Protein AF-A0A3P8TX43-F1 (afdb_monomer_lite)

Sequence (331 aa):
MYLFQCDTQHETSSGVIEITCSDSVRLENRFNLCSGRLQVKWNQVWSSVCSDGFDLQDAEVVCRELGCGSPWRFKGELYGEAPEWSTEFLCGGHESGLLHCDHSDRDTCSPGTTITLTCSGAMRLVGNSSTCAGELQMKVHAEWRPVVDDDWYLNRDQNWTSVVAAVVCSQLKCGSVVASDVEDFGSKRPVWWIESSCFQSAASLQNCLGLTDVYQTIYSLQVVCSDLLVQPNISVSPSHDEVQQQKVKVLMGSNFSIICSTRPQYPGGSFQLVFTSSSTTFNYVLPTVTHWAVFLFPAAEDLHRGTYTCIYHLNVFSYNFSSTSQSIYLI

Structure (mmCIF, N/CA/C/O backbone):
data_AF-A0A3P8TX43-F1
#
_entry.id   AF-A0A3P8TX43-F1
#
loop_
_atom_site.group_PDB
_atom_site.id
_atom_site.type_symbol
_atom_site.label_atom_id
_atom_site.label_alt_id
_atom_site.label_comp_id
_atom_site.label_asym_id
_atom_site.label_entity_id
_atom_site.label_seq_id
_atom_site.pdbx_PDB_ins_code
_atom_site.Cartn_x
_atom_site.Cartn_y
_atom_site.Cartn_z
_atom_site.occupancy
_atom_site.B_iso_or_equiv
_atom_site.auth_seq_id
_atom_site.auth_comp_id
_atom_site.auth_asym_id
_atom_site.auth_atom_id
_atom_site.pdbx_PDB_model_num
ATOM 1 N N . MET A 1 1 ? 13.629 -9.555 -27.649 1.00 24.50 1 MET A N 1
ATOM 2 C CA . MET A 1 1 ? 14.353 -8.471 -28.341 1.00 24.50 1 MET A CA 1
ATOM 3 C C . MET A 1 1 ? 13.338 -7.361 -28.533 1.00 24.50 1 MET A C 1
ATOM 5 O O . MET A 1 1 ? 12.403 -7.557 -29.294 1.00 24.50 1 MET A O 1
ATOM 9 N N . TYR A 1 2 ? 13.415 -6.319 -27.707 1.00 32.28 2 TYR A N 1
ATOM 10 C CA . TYR A 1 2 ? 12.462 -5.206 -27.685 1.00 32.28 2 TYR A CA 1
ATOM 11 C C . TYR A 1 2 ? 12.856 -4.231 -28.796 1.00 32.28 2 TYR A C 1
ATOM 13 O O . TYR A 1 2 ? 14.014 -3.819 -28.828 1.00 32.28 2 TYR A O 1
ATOM 21 N N . LEU A 1 3 ? 11.955 -3.909 -29.724 1.00 40.81 3 LEU A N 1
ATOM 22 C CA . LEU A 1 3 ? 12.238 -2.937 -30.780 1.00 40.81 3 LEU A CA 1
ATOM 23 C C . LEU A 1 3 ? 11.236 -1.789 -30.699 1.00 40.81 3 LEU A C 1
ATOM 25 O O . LEU A 1 3 ? 10.054 -1.939 -30.991 1.00 40.81 3 LEU A O 1
ATOM 29 N N . PHE A 1 4 ? 11.779 -0.655 -30.268 1.00 42.09 4 PHE A N 1
ATOM 30 C CA . PHE A 1 4 ? 11.274 0.694 -30.457 1.00 42.09 4 PHE A CA 1
ATOM 31 C C . PHE A 1 4 ? 11.052 0.990 -31.949 1.00 42.09 4 PHE A C 1
ATOM 33 O O . PHE A 1 4 ? 11.634 0.334 -32.817 1.00 42.09 4 PHE A O 1
ATOM 40 N N . GLN A 1 5 ? 10.272 2.024 -32.264 1.00 46.28 5 GLN A N 1
ATOM 41 C CA . GLN A 1 5 ? 10.175 2.526 -33.632 1.00 46.28 5 GLN A CA 1
ATOM 42 C C . GLN A 1 5 ? 11.497 3.224 -33.982 1.00 46.28 5 GLN A C 1
ATOM 44 O O . GLN A 1 5 ? 11.746 4.362 -33.578 1.00 46.28 5 GLN A O 1
ATOM 49 N N . CYS A 1 6 ? 12.381 2.492 -34.655 1.00 50.03 6 CYS A N 1
ATOM 50 C CA . CYS A 1 6 ? 13.714 2.947 -35.025 1.00 50.03 6 CYS A CA 1
ATOM 51 C C . CYS A 1 6 ? 13.729 3.289 -36.519 1.00 50.03 6 CYS A C 1
ATOM 53 O O . CYS A 1 6 ? 13.494 2.415 -37.353 1.00 50.03 6 CYS A O 1
ATOM 55 N N . ASP A 1 7 ? 13.983 4.556 -36.847 1.00 47.44 7 ASP A N 1
ATOM 56 C CA . ASP A 1 7 ? 14.181 5.001 -38.230 1.00 47.44 7 ASP A CA 1
ATOM 57 C C . ASP A 1 7 ? 15.683 5.030 -38.548 1.00 47.44 7 ASP A C 1
ATOM 59 O O . ASP A 1 7 ? 16.506 5.383 -37.697 1.00 47.44 7 ASP A O 1
ATOM 63 N N . THR A 1 8 ? 16.054 4.630 -39.763 1.00 49.44 8 THR A N 1
ATOM 64 C CA . THR A 1 8 ? 17.445 4.663 -40.233 1.00 49.44 8 THR A CA 1
ATOM 65 C C . THR A 1 8 ? 17.666 5.948 -41.012 1.00 49.44 8 THR A C 1
ATOM 67 O O . THR A 1 8 ? 17.288 6.041 -42.179 1.00 49.44 8 THR A O 1
ATOM 70 N N . GLN A 1 9 ? 18.294 6.940 -40.388 1.00 47.81 9 GLN A N 1
ATOM 71 C CA . GLN A 1 9 ? 18.620 8.197 -41.053 1.00 47.81 9 GLN A CA 1
ATOM 72 C C . GLN A 1 9 ? 20.133 8.249 -41.314 1.00 47.81 9 GLN A C 1
ATOM 74 O O . GLN A 1 9 ? 20.926 8.468 -40.410 1.00 47.81 9 GLN A O 1
ATOM 79 N N . HIS A 1 10 ? 20.489 8.076 -42.591 1.00 46.88 10 HIS A N 1
ATOM 80 C CA . HIS A 1 10 ? 21.769 8.414 -43.232 1.00 46.88 10 HIS A CA 1
ATOM 81 C C . HIS A 1 10 ? 23.040 7.596 -42.903 1.00 46.88 10 HIS A C 1
ATOM 83 O O . HIS A 1 10 ? 23.568 7.599 -41.796 1.00 46.88 10 HIS A O 1
ATOM 89 N N . GLU A 1 11 ? 23.630 7.004 -43.955 1.00 41.81 11 GLU A N 1
ATOM 90 C CA . GLU A 1 11 ? 25.039 6.591 -43.964 1.00 41.81 11 GLU A CA 1
ATOM 91 C C . GLU A 1 11 ? 25.940 7.832 -43.899 1.00 41.81 11 GLU A C 1
ATOM 93 O O . GLU A 1 11 ? 25.991 8.641 -44.830 1.00 41.81 11 GLU A O 1
ATOM 98 N N . THR A 1 12 ? 26.693 7.980 -42.811 1.00 52.47 12 THR A N 1
ATOM 99 C CA . THR A 1 12 ? 27.849 8.883 -42.795 1.00 52.47 12 THR A CA 1
ATOM 100 C C . THR A 1 12 ? 29.074 8.158 -43.359 1.00 52.47 12 THR A C 1
ATOM 102 O O . THR A 1 12 ? 29.201 6.938 -43.242 1.00 52.47 12 THR A O 1
ATOM 105 N N . SER A 1 13 ? 30.009 8.907 -43.959 1.00 55.59 13 SER A N 1
ATOM 106 C CA . SER A 1 13 ? 31.210 8.422 -44.678 1.00 55.59 13 SER A CA 1
ATOM 107 C C . SER A 1 13 ? 32.179 7.527 -43.864 1.00 55.59 13 SER A C 1
ATOM 109 O O . SER A 1 13 ? 33.243 7.166 -44.368 1.00 55.59 13 SER A O 1
ATOM 111 N N . SER A 1 14 ? 31.839 7.166 -42.624 1.00 55.47 14 SER A N 1
ATOM 112 C CA . SER A 1 14 ? 32.579 6.246 -41.751 1.00 55.47 14 SER A CA 1
ATOM 113 C C . SER A 1 14 ? 31.850 4.922 -41.470 1.00 55.47 14 SER A C 1
ATOM 115 O O . SER A 1 14 ? 32.331 4.145 -40.651 1.00 55.47 14 SER A O 1
ATOM 117 N N . GLY A 1 15 ? 30.725 4.632 -42.138 1.00 55.38 15 GLY A N 1
ATOM 118 C CA . GLY A 1 15 ? 30.013 3.352 -41.992 1.00 55.38 15 GLY A CA 1
ATOM 119 C C . GLY A 1 15 ? 29.285 3.183 -40.653 1.00 55.38 15 GLY A C 1
ATOM 120 O O . GLY A 1 15 ? 28.959 2.063 -40.266 1.00 55.38 15 GLY A O 1
ATOM 121 N N . VAL A 1 16 ? 29.044 4.282 -39.933 1.00 47.22 16 VAL A N 1
ATOM 122 C CA . VAL A 1 16 ? 28.263 4.284 -38.692 1.00 47.22 16 VAL A CA 1
ATOM 123 C C . VAL A 1 16 ? 26.803 4.540 -39.053 1.00 47.22 16 VAL A C 1
ATOM 125 O O . VAL A 1 16 ? 26.468 5.609 -39.561 1.00 47.22 16 VAL A O 1
ATOM 128 N N . ILE A 1 17 ? 25.953 3.540 -38.812 1.00 51.31 17 ILE A N 1
ATOM 129 C CA . ILE A 1 17 ? 24.495 3.651 -38.909 1.00 51.31 17 ILE A CA 1
ATOM 130 C C . ILE A 1 17 ? 24.009 4.264 -37.594 1.00 51.31 17 ILE A C 1
ATOM 132 O O . ILE A 1 17 ? 24.127 3.637 -36.541 1.00 51.31 17 ILE A O 1
ATOM 136 N N . GLU A 1 18 ? 23.484 5.485 -37.641 1.00 39.47 18 GLU A N 1
ATOM 137 C CA . GLU A 1 18 ? 22.862 6.121 -36.481 1.00 39.47 18 GLU A CA 1
ATOM 138 C C . GLU A 1 18 ? 21.387 5.693 -36.419 1.00 39.47 18 GLU A C 1
ATOM 140 O O . GLU A 1 18 ? 20.578 6.036 -37.280 1.00 39.47 18 GLU A O 1
ATOM 145 N N . ILE A 1 19 ? 21.047 4.865 -35.428 1.00 47.16 19 ILE A N 1
ATOM 146 C CA . ILE A 1 19 ? 19.685 4.367 -35.209 1.00 47.16 19 ILE A CA 1
ATOM 147 C C . ILE A 1 19 ? 19.044 5.233 -34.125 1.00 47.16 19 ILE A C 1
ATOM 149 O O . ILE A 1 19 ? 19.425 5.147 -32.957 1.00 47.16 19 ILE A O 1
ATOM 153 N N . THR A 1 20 ? 18.063 6.059 -34.491 1.00 38.59 20 THR A N 1
ATOM 154 C CA . THR A 1 20 ? 17.280 6.837 -33.521 1.00 38.59 20 THR A CA 1
ATOM 155 C C . THR A 1 20 ? 15.982 6.096 -33.219 1.00 38.59 20 THR A C 1
ATOM 157 O O . THR A 1 20 ? 15.076 6.028 -34.046 1.00 38.59 20 THR A O 1
ATOM 160 N N . CYS A 1 21 ? 15.895 5.515 -32.027 1.00 50.62 21 CYS A N 1
ATOM 161 C CA . CYS A 1 21 ? 14.716 4.795 -31.559 1.00 50.62 21 CYS A CA 1
ATOM 162 C C . CYS A 1 21 ? 13.827 5.738 -30.735 1.00 50.62 21 CYS A C 1
ATOM 164 O O . CYS A 1 21 ? 14.293 6.333 -29.765 1.00 50.62 21 CYS A O 1
ATOM 166 N N . SER A 1 22 ? 12.567 5.915 -31.142 1.00 55.12 22 SER A N 1
ATOM 167 C CA . SER A 1 22 ? 11.582 6.721 -30.405 1.00 55.12 22 SER A CA 1
ATOM 168 C C . SER A 1 22 ? 10.618 5.841 -29.613 1.00 55.12 22 SER A C 1
ATOM 170 O O . SER A 1 22 ? 10.164 4.808 -30.110 1.00 55.12 22 SER A O 1
ATOM 172 N N . ASP A 1 23 ? 10.242 6.302 -28.420 1.00 67.00 23 ASP A N 1
ATOM 173 C CA . ASP A 1 23 ? 9.164 5.699 -27.632 1.00 67.00 23 ASP A CA 1
ATOM 174 C C . ASP A 1 23 ? 7.835 5.772 -28.394 1.00 67.00 23 ASP A C 1
ATOM 176 O O . ASP A 1 23 ? 7.469 6.821 -28.939 1.00 67.00 23 ASP A O 1
ATOM 180 N N . SER A 1 24 ? 7.123 4.645 -28.437 1.00 77.31 24 SER A N 1
ATOM 181 C CA . SER A 1 24 ? 5.836 4.506 -29.134 1.00 77.31 24 SER A CA 1
ATOM 182 C C . SER A 1 24 ? 4.636 4.759 -28.213 1.00 77.31 24 SER A C 1
ATOM 184 O O . SER A 1 24 ? 3.568 5.131 -28.691 1.00 77.31 24 SER A O 1
ATOM 186 N N . VAL A 1 25 ? 4.818 4.645 -26.893 1.00 86.00 25 VAL A N 1
ATOM 187 C CA . VAL A 1 25 ? 3.792 4.893 -25.868 1.00 86.00 25 VAL A CA 1
ATOM 188 C C . VAL A 1 25 ? 4.358 5.704 -24.701 1.00 86.00 25 VAL A C 1
ATOM 190 O O . VAL A 1 25 ? 5.540 5.604 -24.377 1.00 86.00 25 VAL A O 1
ATOM 193 N N . ARG A 1 26 ? 3.516 6.510 -24.043 1.00 84.88 26 ARG A N 1
ATOM 194 C CA . ARG A 1 26 ? 3.862 7.205 -22.792 1.00 84.88 26 ARG A CA 1
ATOM 195 C C . ARG A 1 26 ? 2.650 7.402 -21.889 1.00 84.88 26 ARG A C 1
ATOM 197 O O . ARG A 1 26 ? 1.527 7.557 -22.367 1.00 84.88 26 ARG A O 1
ATOM 204 N N . LEU A 1 27 ? 2.899 7.473 -20.582 1.00 83.81 27 LEU A N 1
ATOM 205 C CA . LEU A 1 27 ? 1.909 7.897 -19.592 1.00 83.81 27 LEU A CA 1
ATOM 206 C C . LEU A 1 27 ? 2.164 9.353 -19.218 1.00 83.81 27 LEU A C 1
ATOM 208 O O . LEU A 1 27 ? 3.182 9.697 -18.620 1.00 83.81 27 LEU A O 1
ATOM 212 N N . GLU A 1 28 ? 1.233 10.227 -19.576 1.00 79.69 28 GLU A N 1
ATOM 213 C CA . GLU A 1 28 ? 1.317 11.639 -19.248 1.00 79.69 28 GLU A CA 1
ATOM 214 C C . GLU A 1 28 ? 0.821 11.872 -17.815 1.00 79.69 28 GLU A C 1
ATOM 216 O O . GLU A 1 28 ? -0.375 11.821 -17.517 1.00 79.69 28 GLU A O 1
ATOM 221 N N . ASN A 1 29 ? 1.768 12.109 -16.909 1.00 65.44 29 ASN A N 1
ATOM 222 C CA . ASN A 1 29 ? 1.533 12.538 -15.535 1.00 65.44 29 ASN A CA 1
ATOM 223 C C . ASN A 1 29 ? 2.769 13.287 -15.022 1.00 65.44 29 ASN A C 1
ATOM 225 O O . ASN A 1 29 ? 3.899 12.867 -15.250 1.00 65.44 29 ASN A O 1
ATOM 229 N N . ARG A 1 30 ? 2.571 14.389 -14.292 1.00 43.91 30 ARG A N 1
ATOM 230 C CA . ARG A 1 30 ? 3.683 15.193 -13.751 1.00 43.91 30 ARG A CA 1
ATOM 231 C C . ARG A 1 30 ? 4.425 14.522 -12.590 1.00 43.91 30 ARG A C 1
ATOM 233 O O . ARG A 1 30 ? 5.474 15.020 -12.201 1.00 43.91 30 ARG A O 1
ATOM 240 N N . PHE A 1 31 ? 3.883 13.442 -12.018 1.00 42.84 31 PHE A N 1
ATOM 241 C CA . PHE A 1 31 ? 4.357 12.895 -10.739 1.00 42.84 31 PHE A CA 1
ATOM 242 C C . PHE A 1 31 ? 4.700 11.396 -10.745 1.00 42.84 31 PHE A C 1
ATOM 244 O O . PHE A 1 31 ? 5.240 10.911 -9.754 1.00 42.84 31 PHE A O 1
ATOM 251 N N . ASN A 1 32 ? 4.376 10.635 -11.799 1.00 53.03 32 ASN A N 1
ATOM 252 C CA . ASN A 1 32 ? 4.661 9.195 -11.866 1.00 53.03 32 ASN A CA 1
ATOM 253 C C . ASN A 1 32 ? 4.795 8.729 -13.325 1.00 53.03 32 ASN A C 1
ATOM 255 O O . ASN A 1 32 ? 3.911 8.997 -14.129 1.00 53.03 32 ASN A O 1
ATOM 259 N N . LEU A 1 33 ? 5.872 8.007 -13.645 1.00 64.06 33 LEU A N 1
ATOM 260 C CA . LEU A 1 33 ? 6.145 7.470 -14.986 1.00 64.06 33 LEU A CA 1
ATOM 261 C C . LEU A 1 33 ? 5.321 6.209 -15.314 1.00 64.06 33 LEU A C 1
ATOM 263 O O . LEU A 1 33 ? 5.102 5.907 -16.480 1.00 64.06 33 LEU A O 1
ATOM 267 N N . CYS A 1 34 ? 4.825 5.500 -14.295 1.00 74.88 34 CYS A N 1
ATOM 268 C CA . CYS A 1 34 ? 4.047 4.261 -14.425 1.00 74.88 34 CYS A CA 1
ATOM 269 C C . CYS A 1 34 ? 2.552 4.449 -14.115 1.00 74.88 34 CYS A C 1
ATOM 271 O O . CYS A 1 34 ? 1.834 3.491 -13.821 1.00 74.88 34 CYS A O 1
ATOM 273 N N . SER A 1 35 ? 2.074 5.694 -14.118 1.00 78.94 35 SER A N 1
ATOM 274 C CA . SER A 1 35 ? 0.668 6.019 -13.887 1.00 78.94 35 SER A CA 1
ATOM 275 C C . SER A 1 35 ? 0.321 7.332 -14.563 1.00 78.94 35 SER A C 1
ATOM 277 O O . SER A 1 35 ? 0.940 8.343 -14.248 1.00 78.94 35 SER A O 1
ATOM 279 N N . GLY A 1 36 ? -0.679 7.354 -15.436 1.00 82.56 36 GLY A N 1
ATOM 280 C CA . GLY A 1 36 ? -1.080 8.578 -16.119 1.00 82.56 36 GLY A CA 1
ATOM 281 C C . GLY A 1 36 ? -2.027 8.346 -17.282 1.00 82.56 36 GLY A C 1
ATOM 282 O O . GLY A 1 36 ? -2.524 7.239 -17.492 1.00 82.56 36 GLY A O 1
ATOM 283 N N . ARG A 1 37 ? -2.265 9.420 -18.033 1.00 86.88 37 ARG A N 1
ATOM 284 C CA . ARG A 1 37 ? -3.048 9.385 -19.267 1.00 86.88 37 ARG A CA 1
ATOM 285 C C . ARG A 1 37 ? -2.238 8.700 -20.362 1.00 86.88 37 ARG A C 1
ATOM 287 O O . ARG A 1 37 ? -1.125 9.141 -20.644 1.00 86.88 37 ARG A O 1
ATOM 294 N N . LEU A 1 38 ? -2.777 7.652 -20.976 1.00 88.44 38 LEU A N 1
ATOM 295 C CA . LEU A 1 38 ? -2.071 6.927 -22.029 1.00 88.44 38 LEU A CA 1
ATOM 296 C C . LEU A 1 38 ? -2.068 7.721 -23.338 1.00 88.44 38 LEU A C 1
ATOM 298 O O . LEU A 1 38 ? -3.112 8.169 -23.818 1.00 88.44 38 LEU A O 1
ATOM 302 N N . GLN A 1 39 ? -0.878 7.880 -23.912 1.00 88.50 39 GLN A N 1
ATOM 303 C CA . GLN A 1 39 ? -0.671 8.436 -25.241 1.00 88.50 39 GLN A CA 1
ATOM 304 C C . GLN A 1 39 ? 0.173 7.492 -26.088 1.00 88.50 39 GLN A C 1
ATOM 306 O O . GLN A 1 39 ? 1.135 6.898 -25.598 1.00 88.50 39 GLN A O 1
ATOM 311 N N . VAL A 1 40 ? -0.168 7.413 -27.368 1.00 87.62 40 VAL A N 1
ATOM 312 C CA . VAL A 1 40 ? 0.541 6.642 -28.389 1.00 87.62 40 VAL A CA 1
ATOM 313 C C . VAL A 1 40 ? 1.105 7.594 -29.442 1.00 87.62 40 VAL A C 1
ATOM 315 O O . VAL A 1 40 ? 0.494 8.622 -29.747 1.00 87.62 40 VAL A O 1
ATOM 318 N N . LYS A 1 41 ? 2.293 7.291 -29.967 1.00 84.25 41 LYS A N 1
ATOM 319 C CA . LYS A 1 41 ? 2.965 8.081 -30.999 1.00 84.25 41 LYS A CA 1
ATOM 320 C C . LYS A 1 41 ? 2.852 7.378 -32.343 1.00 84.25 41 LYS A C 1
ATOM 322 O O . LYS A 1 41 ? 3.427 6.315 -32.530 1.00 84.25 41 LYS A O 1
ATOM 327 N N . TRP A 1 42 ? 2.193 8.010 -33.304 1.00 80.69 42 TRP A N 1
ATOM 328 C CA . TRP A 1 42 ? 2.107 7.523 -34.680 1.00 80.69 42 TRP A CA 1
ATOM 329 C C . TRP A 1 42 ? 2.447 8.646 -35.652 1.00 80.69 42 TRP A C 1
ATOM 331 O O . TRP A 1 42 ? 1.966 9.767 -35.499 1.00 80.69 42 TRP A O 1
ATOM 341 N N . ASN A 1 43 ? 3.308 8.382 -36.639 1.00 79.94 43 ASN A N 1
ATOM 342 C CA . ASN A 1 43 ? 3.767 9.393 -37.605 1.00 79.94 43 ASN A CA 1
ATOM 343 C C . ASN A 1 43 ? 4.250 10.705 -36.950 1.00 79.94 43 ASN A C 1
ATOM 345 O O . ASN A 1 43 ? 3.951 11.797 -37.422 1.00 79.94 43 ASN A O 1
ATOM 349 N N . GLN A 1 44 ? 4.999 10.595 -35.847 1.00 78.94 44 GLN A N 1
ATOM 350 C CA . GLN A 1 44 ? 5.503 11.727 -35.050 1.00 78.94 44 GLN A CA 1
ATOM 351 C C . GLN A 1 44 ? 4.438 12.562 -34.313 1.00 78.94 44 GLN A C 1
ATOM 353 O O . GLN A 1 44 ? 4.787 13.555 -33.673 1.00 78.94 44 GLN A O 1
ATOM 358 N N . VAL A 1 45 ? 3.174 12.138 -34.318 1.00 82.50 45 VAL A N 1
ATOM 359 C CA . VAL A 1 45 ? 2.073 12.786 -33.596 1.00 82.50 45 VAL A CA 1
ATOM 360 C C . VAL A 1 45 ? 1.696 11.948 -32.378 1.00 82.50 45 VAL A C 1
ATOM 362 O O . VAL A 1 45 ? 1.549 10.733 -32.478 1.00 82.50 45 VAL A O 1
ATOM 365 N N . TRP A 1 46 ? 1.558 12.601 -31.224 1.00 85.81 46 TRP A N 1
ATOM 366 C CA . TRP A 1 46 ? 1.051 11.974 -30.005 1.00 85.81 46 TRP A CA 1
ATOM 367 C C . TRP A 1 46 ? -0.464 12.123 -29.936 1.00 85.81 46 TRP A C 1
ATOM 369 O O . TRP A 1 46 ? -0.966 13.249 -29.963 1.00 85.81 46 TRP A O 1
ATOM 379 N N . SER A 1 47 ? -1.155 11.000 -29.779 1.00 85.56 47 SER A N 1
ATOM 380 C CA . SER A 1 47 ? -2.604 10.943 -29.614 1.00 85.56 47 SER A CA 1
ATOM 381 C C . SER A 1 47 ? -2.966 10.255 -28.304 1.00 85.56 47 SER A C 1
ATOM 383 O O . SER A 1 47 ? -2.280 9.335 -27.858 1.00 85.56 47 SER A O 1
ATOM 385 N N . SER A 1 48 ? -4.041 10.712 -27.672 1.00 86.25 48 SER A N 1
ATOM 386 C CA . SER A 1 48 ? -4.614 10.081 -26.481 1.00 86.25 48 SER A CA 1
ATOM 387 C C . SER A 1 48 ? -5.375 8.811 -26.857 1.00 86.25 48 SER A C 1
ATOM 389 O O . SER A 1 48 ? -6.056 8.799 -27.873 1.00 86.25 48 SER A O 1
ATOM 391 N N . VAL A 1 49 ? -5.244 7.742 -26.071 1.00 86.31 49 VAL A N 1
ATOM 392 C CA . VAL A 1 49 ? -5.899 6.454 -26.369 1.00 86.31 49 VAL A CA 1
ATOM 393 C C . VAL A 1 49 ? -7.316 6.427 -25.803 1.00 86.31 49 VAL A C 1
ATOM 395 O O . VAL A 1 49 ? -7.503 6.686 -24.611 1.00 86.31 49 VAL A O 1
ATOM 398 N N . CYS A 1 50 ? -8.295 6.099 -26.646 1.00 82.94 50 CYS A N 1
ATOM 399 C CA . CYS A 1 50 ? -9.690 5.971 -26.241 1.00 82.94 50 CYS A CA 1
ATOM 400 C C . CYS A 1 50 ? -9.884 4.912 -25.141 1.00 82.94 50 CYS A C 1
ATOM 402 O O . CYS A 1 50 ? -9.171 3.911 -25.101 1.00 82.94 50 CYS A O 1
ATOM 404 N N . SER A 1 51 ? -10.858 5.108 -24.247 1.00 82.94 51 SER A N 1
ATOM 405 C CA . SER A 1 51 ? -11.221 4.081 -23.259 1.00 82.94 51 SER A CA 1
ATOM 406 C C . SER A 1 51 ? -12.180 3.011 -23.776 1.00 82.94 51 SER A C 1
ATOM 408 O O . SER A 1 51 ? -12.295 1.963 -23.145 1.00 82.94 51 SER A O 1
ATOM 410 N N . ASP A 1 52 ? -12.900 3.276 -24.866 1.00 78.81 52 ASP A N 1
ATOM 411 C CA . ASP A 1 52 ? -13.869 2.332 -25.423 1.00 78.81 52 ASP A CA 1
ATOM 412 C C . ASP A 1 52 ? -13.130 1.184 -26.118 1.00 78.81 52 ASP A C 1
ATOM 414 O O . ASP A 1 52 ? -12.294 1.413 -26.989 1.00 78.81 52 ASP A O 1
ATOM 418 N N . GLY A 1 53 ? -13.418 -0.048 -25.696 1.00 74.62 53 GLY A N 1
ATOM 419 C CA . GLY A 1 53 ? -12.735 -1.249 -26.189 1.00 74.62 53 GLY A CA 1
ATOM 420 C C . GLY A 1 53 ? -11.390 -1.546 -25.519 1.0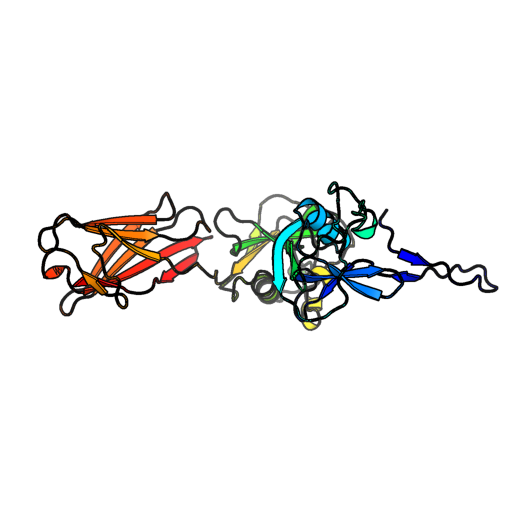0 74.62 53 GLY A C 1
ATOM 421 O O . GLY A 1 53 ? -10.914 -2.667 -25.612 1.00 74.62 53 GLY A O 1
ATOM 422 N N . PHE A 1 54 ? -10.821 -0.598 -24.762 1.00 84.06 54 PHE A N 1
ATOM 423 C CA . PHE A 1 54 ? -9.565 -0.820 -24.042 1.00 84.06 54 PHE A CA 1
ATOM 424 C C . PHE A 1 54 ? -9.749 -1.828 -22.902 1.00 84.06 54 PHE A C 1
ATOM 426 O O . PHE A 1 54 ? -10.480 -1.569 -21.933 1.00 84.06 54 PHE A O 1
ATOM 433 N N . ASP A 1 55 ? -9.051 -2.955 -22.985 1.00 79.56 55 ASP A N 1
ATOM 434 C CA . ASP A 1 55 ? -9.214 -4.067 -22.058 1.00 79.56 55 ASP A CA 1
ATOM 435 C C . ASP A 1 55 ? -7.945 -4.383 -21.242 1.00 79.56 55 ASP A C 1
ATOM 437 O O . ASP A 1 55 ? -6.984 -3.610 -21.155 1.00 79.56 55 ASP A O 1
ATOM 441 N N . LEU A 1 56 ? -7.973 -5.509 -20.525 1.00 76.62 56 LEU A N 1
ATOM 442 C CA . LEU A 1 56 ? -6.850 -5.928 -19.692 1.00 76.62 56 LEU A CA 1
ATOM 443 C C . LEU A 1 56 ? -5.629 -6.330 -20.533 1.00 76.62 56 LEU A C 1
ATOM 445 O O . LEU A 1 56 ? -4.500 -6.151 -20.077 1.00 76.62 56 LEU A O 1
ATOM 449 N N . GLN A 1 57 ? -5.839 -6.874 -21.728 1.00 82.81 57 GLN A N 1
ATOM 450 C CA . GLN A 1 57 ? -4.795 -7.393 -22.605 1.00 82.81 57 GLN A CA 1
ATOM 451 C C . GLN A 1 57 ? -4.018 -6.225 -23.217 1.00 82.81 57 GLN A C 1
ATOM 453 O O . GLN A 1 57 ? -2.783 -6.242 -23.211 1.00 82.81 57 GLN A O 1
ATOM 458 N N . ASP A 1 58 ? -4.717 -5.162 -23.617 1.00 83.38 58 ASP A N 1
ATOM 459 C CA . ASP A 1 58 ? -4.096 -3.900 -24.034 1.00 83.38 58 ASP A CA 1
ATOM 460 C C . ASP A 1 58 ? -3.256 -3.299 -22.897 1.00 83.38 58 ASP A C 1
ATOM 462 O O . ASP A 1 58 ? -2.096 -2.908 -23.074 1.00 83.38 58 ASP A O 1
ATOM 466 N N . ALA A 1 59 ? -3.811 -3.287 -21.681 1.00 82.81 59 ALA A N 1
ATOM 467 C CA . ALA A 1 59 ? -3.131 -2.785 -20.493 1.00 82.81 59 ALA A CA 1
ATOM 468 C C . ALA A 1 59 ? -1.847 -3.574 -20.163 1.00 82.81 59 ALA A C 1
ATOM 470 O O . ALA A 1 59 ? -0.855 -2.989 -19.713 1.00 82.81 59 ALA A O 1
ATOM 471 N N . GLU A 1 60 ? -1.840 -4.892 -20.389 1.00 78.88 60 GLU A N 1
ATOM 472 C CA . GLU A 1 60 ? -0.663 -5.751 -20.216 1.00 78.88 60 GLU A CA 1
ATOM 473 C C . GLU A 1 60 ? 0.454 -5.412 -21.199 1.00 78.88 60 GLU A C 1
ATOM 475 O O . GLU A 1 60 ? 1.617 -5.310 -20.788 1.00 78.88 60 GLU A O 1
ATOM 480 N N . VAL A 1 61 ? 0.114 -5.194 -22.470 1.00 85.88 61 VAL A N 1
ATOM 481 C CA . VAL A 1 61 ? 1.082 -4.803 -23.500 1.00 85.88 61 VAL A CA 1
ATOM 482 C C . VAL A 1 61 ? 1.705 -3.451 -23.155 1.00 85.88 61 VAL A C 1
ATOM 484 O O . VAL A 1 61 ? 2.930 -3.343 -23.130 1.00 85.88 61 VAL A O 1
ATOM 487 N N . VAL A 1 62 ? 0.894 -2.456 -22.785 1.00 86.62 62 VAL A N 1
ATOM 488 C CA . VAL A 1 62 ? 1.373 -1.101 -22.455 1.00 86.62 62 VAL A CA 1
ATOM 489 C C . VAL A 1 62 ? 2.265 -1.092 -21.216 1.00 86.62 62 VAL A C 1
ATOM 491 O O . VAL A 1 62 ? 3.351 -0.510 -21.233 1.00 86.62 62 VAL A O 1
ATOM 494 N N . CYS A 1 63 ? 1.847 -1.741 -20.125 1.00 79.56 63 CYS A N 1
ATOM 495 C CA . CYS A 1 63 ? 2.656 -1.771 -18.906 1.00 79.56 63 CYS A CA 1
ATOM 496 C C . CYS A 1 63 ? 3.979 -2.525 -19.101 1.00 79.56 63 CYS A C 1
ATOM 498 O O . CYS A 1 63 ? 4.987 -2.157 -18.488 1.00 79.56 63 CYS A O 1
ATOM 500 N N . ARG A 1 64 ? 4.000 -3.536 -19.979 1.00 80.94 64 ARG A N 1
ATOM 501 C CA . ARG A 1 64 ? 5.222 -4.245 -20.371 1.00 80.94 64 ARG A CA 1
ATOM 502 C C . ARG A 1 64 ? 6.121 -3.390 -21.259 1.00 80.94 64 ARG A C 1
ATOM 504 O O . ARG A 1 64 ? 7.322 -3.355 -21.007 1.00 80.94 64 ARG A O 1
ATOM 511 N N . GLU A 1 65 ? 5.557 -2.705 -22.251 1.00 82.44 65 GLU A N 1
ATOM 512 C CA . GLU A 1 65 ? 6.285 -1.816 -23.166 1.00 82.44 65 GLU A CA 1
ATOM 513 C C . GLU A 1 65 ? 6.972 -0.671 -22.409 1.00 82.44 65 GLU A C 1
ATOM 515 O O . GLU A 1 65 ? 8.133 -0.367 -22.663 1.00 82.44 65 GLU A O 1
ATOM 520 N N . LEU A 1 66 ? 6.303 -0.117 -21.393 1.00 78.12 66 LEU A N 1
ATOM 521 C CA . LEU A 1 66 ? 6.851 0.914 -20.504 1.00 78.12 66 LEU A CA 1
ATOM 522 C C . LEU A 1 66 ? 7.832 0.375 -19.446 1.00 78.12 66 LEU A C 1
ATOM 524 O O . LEU A 1 66 ? 8.378 1.152 -18.664 1.00 78.12 66 LEU A O 1
ATOM 528 N N . GLY A 1 67 ? 8.013 -0.946 -19.340 1.00 70.94 67 GLY A N 1
ATOM 529 C CA . GLY A 1 67 ? 8.816 -1.563 -18.276 1.00 70.94 67 GLY A CA 1
ATOM 530 C C . GLY A 1 67 ? 8.231 -1.384 -16.867 1.00 70.94 67 GLY A C 1
ATOM 531 O O . GLY A 1 67 ? 8.915 -1.607 -15.870 1.00 70.94 67 GLY A O 1
ATOM 532 N N . CYS A 1 68 ? 6.958 -1.008 -16.766 1.00 70.31 68 CYS A N 1
ATOM 533 C CA . CYS A 1 68 ? 6.274 -0.663 -15.522 1.00 70.31 68 CYS A CA 1
ATOM 534 C C . CYS A 1 68 ? 5.573 -1.851 -14.840 1.00 70.31 68 CYS A C 1
ATOM 536 O O . CYS A 1 68 ? 4.846 -1.659 -13.864 1.00 70.31 68 CYS A O 1
ATOM 538 N N . GLY A 1 69 ? 5.789 -3.073 -15.334 1.00 71.38 69 GLY A N 1
ATOM 539 C CA . GLY A 1 69 ? 5.263 -4.304 -14.748 1.00 71.38 69 GLY A CA 1
ATOM 540 C C . GLY A 1 69 ? 3.902 -4.707 -15.316 1.00 71.38 69 GLY A C 1
ATOM 541 O O . GLY A 1 69 ? 3.675 -4.604 -16.515 1.00 71.38 69 GLY A O 1
ATOM 542 N N . SER A 1 70 ? 3.021 -5.240 -14.470 1.00 69.06 70 SER A N 1
ATOM 543 C CA . SER A 1 70 ? 1.663 -5.657 -14.859 1.00 69.06 70 SER A CA 1
ATOM 544 C C . SER A 1 70 ? 0.666 -4.499 -14.707 1.00 69.06 70 SER A C 1
ATOM 546 O O . SER A 1 70 ? 0.948 -3.547 -13.984 1.00 69.06 70 SER A O 1
ATOM 548 N N . PRO A 1 71 ? -0.504 -4.524 -15.352 1.00 68.75 71 PRO A N 1
ATOM 549 C CA . PRO A 1 71 ? -1.523 -3.503 -15.136 1.00 68.75 71 PRO A CA 1
ATOM 550 C C . PRO A 1 71 ? -2.136 -3.641 -13.738 1.00 68.75 71 PRO A C 1
ATOM 552 O O . PRO A 1 71 ? -2.562 -4.718 -13.328 1.00 68.75 71 PRO A O 1
ATOM 555 N N . TRP A 1 72 ? -2.167 -2.539 -12.983 1.00 69.81 72 TRP A N 1
ATOM 556 C CA . TRP A 1 72 ? -2.794 -2.476 -11.657 1.00 69.81 72 TRP A CA 1
ATOM 557 C C . TRP A 1 72 ? -4.234 -1.978 -11.742 1.00 69.81 72 TRP A C 1
ATOM 559 O O . TRP A 1 72 ? -5.139 -2.517 -11.105 1.00 69.81 72 TRP A O 1
ATOM 569 N N . ARG A 1 73 ? -4.446 -0.896 -12.497 1.00 73.31 73 ARG A N 1
ATOM 570 C CA . ARG A 1 73 ? -5.757 -0.268 -12.655 1.00 73.31 73 ARG A CA 1
ATOM 571 C C . ARG A 1 73 ? -5.809 0.544 -13.937 1.00 73.31 73 ARG A C 1
ATOM 573 O O . ARG A 1 73 ? -4.869 1.279 -14.221 1.00 73.31 73 ARG A O 1
ATOM 580 N N . PHE A 1 74 ? -6.938 0.497 -14.627 1.00 79.12 74 PHE A N 1
ATOM 581 C CA . PHE A 1 74 ? -7.243 1.381 -15.746 1.00 79.12 74 PHE A CA 1
ATOM 582 C C . PHE A 1 74 ? -8.701 1.837 -15.670 1.00 79.12 74 PHE A C 1
ATOM 584 O O . PHE A 1 74 ? -9.551 1.128 -15.124 1.00 79.12 74 PHE A O 1
ATOM 591 N N . LYS A 1 75 ? -8.972 3.062 -16.120 1.00 80.50 75 LYS A N 1
ATOM 592 C CA . LYS A 1 75 ? -10.328 3.621 -16.218 1.00 80.50 75 LYS A CA 1
ATOM 593 C C . LYS A 1 75 ? -10.399 4.686 -17.307 1.00 80.50 75 LYS A C 1
ATOM 595 O O . LYS A 1 75 ? -9.420 5.400 -17.518 1.00 80.50 75 LYS A O 1
ATOM 600 N N . GLY A 1 76 ? -11.562 4.811 -17.940 1.00 81.31 76 GLY A N 1
ATOM 601 C CA . GLY A 1 76 ? -11.868 5.928 -18.829 1.00 81.31 76 GLY A CA 1
ATOM 602 C C . GLY A 1 76 ? -12.179 7.198 -18.042 1.00 81.31 76 GLY A C 1
ATOM 603 O O . GLY A 1 76 ? -12.911 7.161 -17.049 1.00 81.31 76 GLY A O 1
ATOM 604 N N . GLU A 1 77 ? -11.608 8.317 -18.472 1.00 77.44 77 GLU A N 1
ATOM 605 C CA . GLU A 1 77 ? -11.856 9.648 -17.922 1.00 77.44 77 GLU A CA 1
ATOM 606 C C . GLU A 1 77 ? -12.063 10.661 -19.049 1.00 77.44 77 GLU A C 1
ATOM 608 O O . GLU A 1 77 ? -11.480 10.548 -20.126 1.00 77.44 77 GLU A O 1
ATOM 613 N N . LEU A 1 78 ? -12.902 11.667 -18.789 1.00 71.56 78 LEU A N 1
ATOM 614 C CA . LEU A 1 78 ? -13.174 12.720 -19.758 1.00 71.56 78 LEU A CA 1
ATOM 615 C C . LEU A 1 78 ? -12.027 13.734 -19.774 1.00 71.56 78 LEU A C 1
ATOM 617 O O . LEU A 1 78 ? -11.807 14.444 -18.788 1.00 71.56 78 LEU A O 1
ATOM 621 N N . TYR A 1 79 ? -11.327 13.825 -20.900 1.00 64.00 79 TYR A N 1
ATOM 622 C CA . TYR A 1 79 ? -10.280 14.809 -21.151 1.00 64.00 79 TYR A CA 1
ATOM 623 C C . TYR A 1 79 ? -10.662 15.674 -22.359 1.00 64.00 79 TYR A C 1
ATOM 625 O O . TYR A 1 79 ? -11.155 15.181 -23.367 1.00 64.00 79 TYR A O 1
ATOM 633 N N . GLY A 1 80 ? -10.473 16.992 -22.250 1.00 56.22 80 GLY A N 1
ATOM 634 C CA . GLY A 1 80 ? -10.827 17.930 -23.321 1.00 56.22 80 GLY A CA 1
ATOM 635 C C . GLY A 1 80 ? -9.934 17.806 -24.564 1.00 56.22 80 GLY A C 1
ATOM 636 O O . GLY A 1 80 ? -8.725 17.631 -24.424 1.00 56.22 80 GLY A O 1
ATOM 637 N N . GLU A 1 81 ? -10.573 17.930 -25.737 1.00 56.03 81 GLU A N 1
ATOM 638 C CA . GLU A 1 81 ? -10.088 18.199 -27.112 1.00 56.03 81 GLU A CA 1
ATOM 639 C C . GLU A 1 81 ? -8.573 18.045 -27.383 1.00 56.03 81 GLU A C 1
ATOM 641 O O . GLU A 1 81 ? -7.902 18.979 -27.825 1.00 56.03 81 GLU A O 1
ATOM 646 N N . ALA A 1 82 ? -8.018 16.854 -27.158 1.00 56.38 82 ALA A N 1
ATOM 647 C CA . ALA A 1 82 ? -6.724 16.449 -27.710 1.00 56.38 82 ALA A CA 1
ATOM 648 C C . ALA A 1 82 ? -6.948 15.498 -28.903 1.00 56.38 82 ALA A C 1
ATOM 650 O O . ALA A 1 82 ? -7.993 14.849 -28.948 1.00 56.38 82 ALA A O 1
ATOM 651 N N . PRO A 1 83 ? -6.007 15.384 -29.864 1.00 58.88 83 PRO A N 1
ATOM 652 C CA . PRO A 1 83 ? -6.088 14.369 -30.913 1.00 58.88 83 PRO A CA 1
ATOM 653 C C . PRO A 1 83 ? -6.218 12.981 -30.276 1.00 58.88 83 PRO A C 1
ATOM 655 O O . PRO A 1 83 ? -5.376 12.584 -29.466 1.00 58.88 83 PRO A O 1
ATOM 658 N N . GLU A 1 84 ? -7.293 12.271 -30.602 1.00 64.25 84 GLU A N 1
ATOM 659 C CA . GLU A 1 84 ? -7.637 10.983 -30.002 1.00 64.25 84 GLU A CA 1
ATOM 660 C C . GLU A 1 84 ? -7.368 9.870 -31.015 1.00 64.25 84 GLU A C 1
ATOM 662 O O . GLU A 1 84 ? -7.691 9.985 -32.197 1.00 64.25 84 GLU A O 1
ATOM 667 N N . TRP A 1 85 ? -6.710 8.811 -30.557 1.00 70.88 85 TRP A N 1
ATOM 668 C CA . TRP A 1 85 ? -6.610 7.561 -31.286 1.00 70.88 85 TRP A CA 1
ATOM 669 C C . TRP A 1 85 ? -7.970 6.875 -31.167 1.00 70.88 85 TRP A C 1
ATOM 671 O O . TRP A 1 85 ? -8.348 6.414 -30.089 1.00 70.88 85 TRP A O 1
ATOM 681 N N . SER A 1 86 ? -8.728 6.902 -32.259 1.00 64.00 86 SER A N 1
ATOM 682 C CA . SER A 1 86 ? -10.159 6.587 -32.292 1.00 64.00 86 SER A CA 1
ATOM 683 C C . SER A 1 86 ? -10.479 5.118 -32.570 1.00 64.00 86 SER A C 1
ATOM 685 O O . SER A 1 86 ? -11.653 4.737 -32.528 1.00 64.00 86 SER A O 1
ATOM 687 N N . THR A 1 87 ? -9.457 4.304 -32.842 1.00 67.94 87 THR A N 1
ATOM 688 C CA . THR A 1 87 ? -9.598 2.879 -33.136 1.00 67.94 87 THR A CA 1
ATOM 689 C C . THR A 1 87 ? -9.251 2.019 -31.923 1.00 67.94 87 THR A C 1
ATOM 691 O O . THR A 1 87 ? -8.319 2.305 -31.172 1.00 67.94 87 THR A O 1
ATOM 694 N N . GLU A 1 88 ? -10.033 0.960 -31.731 1.00 75.31 88 GLU A N 1
ATOM 695 C CA . GLU A 1 88 ? -9.831 -0.046 -30.685 1.00 75.31 88 GLU A CA 1
ATOM 696 C C . GLU A 1 88 ? -8.565 -0.867 -30.962 1.00 75.31 88 GLU A C 1
ATOM 698 O O . GLU A 1 88 ? -8.326 -1.274 -32.106 1.00 75.31 88 GLU A O 1
ATOM 703 N N . PHE A 1 89 ? -7.772 -1.106 -29.915 1.00 82.94 89 PHE A N 1
ATOM 704 C CA . PHE A 1 89 ? -6.671 -2.063 -29.939 1.00 82.94 89 PHE A CA 1
ATOM 705 C C . PHE A 1 89 ? -7.223 -3.448 -29.608 1.00 82.94 89 PHE A C 1
ATOM 707 O O . PHE A 1 89 ? -8.039 -3.597 -28.709 1.00 82.94 89 PHE A O 1
ATOM 714 N N . LEU A 1 90 ? -6.814 -4.456 -30.372 1.00 80.50 90 LEU A N 1
ATOM 715 C CA . LEU A 1 90 ? -7.249 -5.840 -30.198 1.00 80.50 90 LEU A CA 1
ATOM 716 C C . LEU A 1 90 ? -6.039 -6.697 -29.823 1.00 80.50 90 LEU A C 1
ATOM 718 O O . LEU A 1 90 ? -5.668 -7.629 -30.542 1.00 80.50 90 LEU A O 1
ATOM 722 N N . CYS A 1 91 ? -5.366 -6.338 -28.727 1.00 84.25 91 CYS A N 1
ATOM 723 C CA . CYS A 1 91 ? -4.185 -7.064 -28.278 1.00 84.25 91 CYS A CA 1
ATOM 724 C C . CYS A 1 91 ? -4.545 -8.460 -27.737 1.00 84.25 91 CYS A C 1
ATOM 726 O O . CYS A 1 91 ? -5.488 -8.652 -26.973 1.00 84.25 91 CYS A O 1
ATOM 728 N N . GLY A 1 92 ? -3.717 -9.453 -28.050 1.00 72.25 92 GLY A N 1
ATOM 729 C CA . GLY A 1 92 ? -3.725 -10.776 -27.429 1.00 72.25 92 GLY A CA 1
ATOM 730 C C . GLY A 1 92 ? -2.929 -10.853 -26.119 1.00 72.25 92 GLY A C 1
ATOM 731 O O . GLY A 1 92 ? -2.845 -11.932 -25.526 1.00 72.25 92 GLY A O 1
ATOM 732 N N . GLY A 1 93 ? -2.291 -9.761 -25.682 1.00 68.56 93 GLY A N 1
ATOM 733 C CA . GLY A 1 93 ? -1.519 -9.650 -24.434 1.00 68.56 93 GLY A CA 1
ATOM 734 C C . GLY A 1 93 ? -0.042 -10.059 -24.552 1.00 68.56 93 GLY A C 1
ATOM 735 O O . GLY A 1 93 ? 0.735 -9.934 -23.600 1.00 68.56 93 GLY A O 1
ATOM 736 N N . HIS A 1 94 ? 0.405 -10.512 -25.723 1.00 71.62 94 HIS A N 1
ATOM 737 C CA . HIS A 1 94 ? 1.747 -11.078 -25.956 1.00 71.62 94 HIS A CA 1
ATOM 738 C C . HIS A 1 94 ? 2.604 -10.230 -26.906 1.00 71.62 94 HIS A C 1
ATOM 740 O O . HIS A 1 94 ? 3.777 -10.531 -27.130 1.00 71.62 94 HIS A O 1
ATOM 746 N N . GLU A 1 95 ? 2.031 -9.157 -27.438 1.00 81.44 95 GLU A N 1
ATOM 747 C CA . GLU A 1 95 ? 2.640 -8.254 -28.400 1.00 81.44 95 GLU A CA 1
ATOM 748 C C . GLU A 1 95 ? 3.815 -7.480 -27.794 1.00 81.44 95 GLU A C 1
ATOM 750 O O . GLU A 1 95 ? 3.857 -7.170 -26.600 1.00 81.44 95 GLU A O 1
ATOM 755 N N . SER A 1 96 ? 4.800 -7.142 -28.625 1.00 73.12 96 SER A N 1
ATOM 756 C CA . SER A 1 96 ? 5.984 -6.391 -28.194 1.00 73.12 96 SER A CA 1
ATOM 757 C C . SER A 1 96 ? 5.707 -4.921 -27.874 1.00 73.12 96 SER A C 1
ATOM 759 O O . SER A 1 96 ? 6.537 -4.296 -27.220 1.00 73.12 96 SER A O 1
ATOM 761 N N . GLY A 1 97 ? 4.570 -4.385 -28.316 1.00 80.06 97 GLY A N 1
ATOM 762 C CA . GLY A 1 97 ? 4.115 -3.031 -28.017 1.00 80.06 97 GLY A CA 1
ATOM 763 C C . GLY A 1 97 ? 2.724 -2.773 -28.591 1.00 80.06 97 GLY A C 1
ATOM 764 O O . GLY A 1 97 ? 2.265 -3.534 -29.442 1.00 80.06 97 GLY A O 1
ATOM 765 N N . LEU A 1 98 ? 2.068 -1.707 -28.139 1.00 84.00 98 LEU A N 1
ATOM 766 C CA . LEU A 1 98 ? 0.655 -1.428 -28.417 1.00 84.00 98 LEU A CA 1
ATOM 767 C C . LEU A 1 98 ? 0.369 -1.265 -29.921 1.00 84.00 98 LEU A C 1
ATOM 769 O O . LEU A 1 98 ? -0.632 -1.758 -30.424 1.00 84.00 98 LEU A O 1
ATOM 773 N N . LEU A 1 99 ? 1.293 -0.654 -30.670 1.00 84.75 99 LEU A N 1
ATOM 774 C CA . LEU A 1 99 ? 1.184 -0.490 -32.130 1.00 84.75 99 LEU A CA 1
ATOM 775 C C . LEU A 1 99 ? 1.383 -1.787 -32.932 1.00 84.75 99 LEU A C 1
ATOM 777 O O . LEU A 1 99 ? 1.182 -1.788 -34.144 1.00 84.75 99 LEU A O 1
ATOM 781 N N . HIS A 1 100 ? 1.816 -2.871 -32.286 1.00 82.62 100 HIS A N 1
ATOM 782 C CA . HIS A 1 100 ? 1.934 -4.188 -32.917 1.00 82.62 100 HIS A CA 1
ATOM 783 C C . HIS A 1 100 ? 0.662 -5.026 -32.759 1.00 82.62 100 HIS A C 1
ATOM 785 O O . HIS A 1 100 ? 0.603 -6.132 -33.296 1.00 82.62 100 HIS A O 1
ATOM 791 N N . CYS A 1 101 ? -0.325 -4.524 -32.016 1.00 84.00 101 CYS A N 1
ATOM 792 C CA . CYS A 1 101 ? -1.632 -5.148 -31.926 1.00 84.00 101 CYS A CA 1
ATOM 793 C C . CYS A 1 101 ? -2.444 -4.881 -33.193 1.00 84.00 101 CYS A C 1
ATOM 795 O O . CYS A 1 101 ? -2.259 -3.870 -33.883 1.00 84.00 101 CYS A O 1
ATOM 797 N N . ASP A 1 102 ? -3.360 -5.799 -33.482 1.00 82.25 102 ASP A N 1
ATOM 798 C CA . ASP A 1 102 ? -4.365 -5.563 -34.508 1.00 82.25 102 ASP A CA 1
ATOM 799 C C . ASP A 1 102 ? -5.286 -4.415 -34.065 1.00 82.25 102 ASP A C 1
ATOM 801 O O . ASP A 1 102 ? -5.444 -4.161 -32.866 1.00 82.25 102 ASP A O 1
ATOM 805 N N . HIS A 1 103 ? -5.856 -3.690 -35.020 1.00 80.25 103 HIS A N 1
ATOM 806 C CA . HIS A 1 103 ? -6.689 -2.523 -34.739 1.00 80.25 103 HIS A CA 1
ATOM 807 C C . HIS A 1 103 ? -7.948 -2.522 -35.595 1.00 80.25 103 HIS A C 1
ATOM 809 O O . HIS A 1 103 ? -7.951 -2.944 -36.749 1.00 80.25 103 HIS A O 1
ATOM 815 N N . SER A 1 104 ? -9.040 -2.030 -35.017 1.00 74.38 104 SER A N 1
ATOM 816 C CA . SER A 1 104 ? -10.304 -1.891 -35.737 1.00 74.38 104 SER A CA 1
ATOM 817 C C . SER A 1 104 ? -10.216 -0.801 -36.814 1.00 74.38 104 SER A C 1
ATOM 819 O O . SER A 1 104 ? -9.743 0.301 -36.551 1.00 74.38 104 SER A O 1
ATOM 821 N N . ASP A 1 105 ? -10.768 -1.060 -38.003 1.00 68.75 105 ASP A N 1
ATOM 822 C CA . ASP A 1 105 ? -10.938 -0.057 -39.073 1.00 68.75 105 ASP A CA 1
ATOM 823 C C . ASP A 1 105 ? -12.087 0.938 -38.802 1.00 68.75 105 ASP A C 1
ATOM 825 O O . ASP A 1 105 ? -12.380 1.818 -39.618 1.00 68.75 105 ASP A O 1
ATOM 829 N N . ARG A 1 106 ? -12.812 0.776 -37.689 1.00 67.00 106 ARG A N 1
ATOM 830 C CA . ARG A 1 106 ? -14.011 1.551 -37.364 1.00 67.00 106 ARG A CA 1
ATOM 831 C C . ARG A 1 106 ? -13.765 2.447 -36.157 1.00 67.00 106 ARG A C 1
ATOM 833 O O . ARG A 1 106 ? -13.392 1.950 -35.100 1.00 67.00 106 ARG A O 1
ATOM 840 N N . ASP A 1 107 ? -14.094 3.730 -36.297 1.00 70.62 107 ASP A N 1
ATOM 841 C CA . ASP A 1 107 ? -14.144 4.669 -35.176 1.00 70.62 107 ASP A CA 1
ATOM 842 C C . ASP A 1 107 ? -15.260 4.259 -34.203 1.00 70.62 107 ASP A C 1
ATOM 844 O O . ASP A 1 107 ? -16.453 4.365 -34.515 1.00 70.62 107 ASP A O 1
ATOM 848 N N . THR A 1 108 ? -14.870 3.752 -33.036 1.00 68.00 108 THR A N 1
ATOM 849 C CA . THR A 1 108 ? -15.777 3.290 -31.969 1.00 68.00 108 THR A CA 1
ATOM 850 C C . THR A 1 108 ? -15.764 4.198 -30.743 1.00 68.00 108 THR A C 1
ATOM 852 O O . THR A 1 108 ? -16.547 3.976 -29.824 1.00 68.00 108 THR A O 1
ATOM 855 N N . CYS A 1 109 ? -14.922 5.233 -30.744 1.00 71.56 109 CYS A N 1
ATOM 856 C CA . CYS A 1 109 ? -14.673 6.058 -29.573 1.00 71.56 109 CYS A CA 1
ATOM 857 C C . CYS A 1 109 ? -15.780 7.083 -29.280 1.00 71.56 109 CYS A C 1
ATOM 859 O O . CYS A 1 109 ? -16.172 7.877 -30.144 1.00 71.56 109 CYS A O 1
ATOM 861 N N . SER A 1 110 ? -16.238 7.115 -28.029 1.00 71.19 110 SER A N 1
ATOM 862 C CA . SER A 1 110 ? -17.053 8.203 -27.494 1.00 71.19 110 SER A CA 1
ATOM 863 C C . SER A 1 110 ? -16.226 9.496 -27.369 1.00 71.19 110 SER A C 1
ATOM 865 O O . SER A 1 110 ? -15.081 9.448 -26.925 1.00 71.19 110 SER A O 1
ATOM 867 N N . PRO A 1 111 ? -16.771 10.682 -27.710 1.00 68.12 111 PRO A N 1
ATOM 868 C CA . PRO A 1 111 ? -15.981 11.912 -27.722 1.00 68.12 111 PRO A CA 1
ATOM 869 C C . PRO A 1 111 ? -15.384 12.255 -26.350 1.00 68.12 111 PRO A C 1
ATOM 871 O O . PRO A 1 111 ? -16.119 12.497 -25.387 1.00 68.12 111 PRO A O 1
ATOM 874 N N . GLY A 1 112 ? -14.053 12.352 -26.290 1.00 65.81 112 GLY A N 1
ATOM 875 C CA . GLY A 1 112 ? -13.322 12.880 -25.140 1.00 65.81 112 GLY A CA 1
ATOM 876 C C . GLY A 1 112 ? -13.085 11.882 -24.010 1.00 65.81 112 GLY A C 1
ATOM 877 O O . GLY A 1 112 ? -12.707 12.311 -22.921 1.00 65.81 112 GLY A O 1
ATOM 878 N N . THR A 1 113 ? -13.313 10.582 -24.216 1.00 72.50 113 THR A N 1
ATOM 879 C CA . THR A 1 113 ? -13.045 9.543 -23.211 1.00 72.50 113 THR A CA 1
ATOM 880 C C . THR A 1 113 ? -11.679 8.897 -23.427 1.00 72.50 113 THR A C 1
ATOM 882 O O . THR A 1 113 ? -11.534 7.972 -24.222 1.00 72.50 113 THR A O 1
ATOM 885 N N . THR A 1 114 ? -10.684 9.320 -22.649 1.00 80.75 114 THR A N 1
ATOM 886 C CA . THR A 1 114 ? -9.316 8.791 -22.725 1.00 80.75 114 THR A CA 1
ATOM 887 C C . THR A 1 114 ? -9.025 7.834 -21.571 1.00 80.75 114 THR A C 1
ATOM 889 O O . THR A 1 114 ? -9.476 8.042 -20.440 1.00 80.75 114 THR A O 1
ATOM 892 N N . ILE A 1 115 ? -8.221 6.799 -21.824 1.00 85.50 115 ILE A N 1
ATOM 893 C CA . ILE A 1 115 ? -7.799 5.861 -20.787 1.00 85.50 115 ILE A CA 1
ATOM 894 C C . ILE A 1 115 ? -6.680 6.433 -19.897 1.00 85.50 115 ILE A C 1
ATOM 896 O O . ILE A 1 115 ? -5.630 6.900 -20.353 1.00 85.50 115 ILE A O 1
ATOM 900 N N . THR A 1 116 ? -6.893 6.341 -18.586 1.00 84.25 116 THR A N 1
ATOM 901 C CA . THR A 1 116 ? -5.858 6.521 -17.564 1.00 84.25 116 THR A CA 1
ATOM 902 C C . THR A 1 116 ? -5.417 5.144 -17.079 1.00 84.25 116 THR A C 1
ATOM 904 O O . THR A 1 116 ? -6.227 4.384 -16.542 1.00 84.25 116 THR A O 1
ATOM 907 N N . LEU A 1 117 ? -4.127 4.832 -17.225 1.00 84.31 117 LEU A N 1
ATOM 908 C CA . LEU A 1 117 ? -3.526 3.551 -16.853 1.00 84.31 117 LEU A CA 1
ATOM 909 C C . LEU A 1 117 ? -2.573 3.731 -15.672 1.00 84.31 117 LEU A C 1
ATOM 911 O O . LEU A 1 117 ? -1.808 4.689 -15.592 1.00 84.31 117 LEU A O 1
ATOM 915 N N . THR A 1 118 ? -2.617 2.797 -14.732 1.00 79.00 118 THR A N 1
ATOM 916 C CA . THR A 1 118 ? -1.645 2.649 -13.650 1.00 79.00 118 THR A CA 1
ATOM 917 C C . THR A 1 118 ? -1.103 1.233 -13.677 1.00 79.00 118 THR A C 1
ATOM 919 O O . THR A 1 118 ? -1.856 0.268 -13.544 1.00 79.00 118 THR A O 1
ATOM 922 N N . CYS A 1 119 ? 0.209 1.122 -13.821 1.00 80.88 119 CYS A N 1
ATOM 923 C CA . CYS A 1 119 ? 0.934 -0.135 -13.808 1.00 80.88 119 CYS A CA 1
ATOM 924 C C . CYS A 1 119 ? 1.460 -0.437 -12.398 1.00 80.88 119 CYS A C 1
ATOM 926 O O . CYS A 1 119 ? 1.756 0.462 -11.605 1.00 80.88 119 CYS A O 1
ATOM 928 N N . SER A 1 120 ? 1.555 -1.719 -12.070 1.00 65.69 120 SER A N 1
ATOM 929 C CA . SER A 1 120 ? 2.093 -2.236 -10.822 1.00 65.69 120 SER A CA 1
ATOM 930 C C . SER A 1 120 ? 3.615 -2.381 -10.904 1.00 65.69 120 SER A C 1
ATOM 932 O O . SER A 1 120 ? 4.121 -3.325 -11.507 1.00 65.69 120 SER A O 1
ATOM 934 N N . GLY A 1 121 ? 4.328 -1.553 -10.149 1.00 60.47 121 GLY A N 1
ATOM 935 C CA . GLY A 1 121 ? 5.325 -2.090 -9.226 1.00 60.47 121 GLY A CA 1
ATOM 936 C C . GLY A 1 121 ? 6.604 -2.654 -9.840 1.00 60.47 121 GLY A C 1
ATOM 937 O O . GLY A 1 121 ? 6.758 -3.859 -10.027 1.00 60.47 121 GLY A O 1
ATOM 938 N N . ALA A 1 122 ? 7.605 -1.787 -9.929 1.00 64.31 122 ALA A N 1
ATOM 939 C CA . ALA A 1 122 ? 8.996 -2.216 -9.903 1.00 64.31 122 ALA A CA 1
ATOM 940 C C . ALA A 1 122 ? 9.461 -2.583 -8.468 1.00 64.31 122 ALA A C 1
ATOM 942 O O . ALA A 1 122 ? 10.561 -3.100 -8.286 1.00 64.31 122 ALA A O 1
ATOM 943 N N . MET A 1 123 ? 8.622 -2.335 -7.448 1.00 75.00 123 MET A N 1
ATOM 944 C CA . MET A 1 123 ? 8.869 -2.666 -6.043 1.00 75.00 123 MET A CA 1
ATOM 945 C C . MET A 1 123 ? 7.578 -2.991 -5.278 1.00 75.00 123 MET A C 1
ATOM 947 O O . MET A 1 123 ? 6.505 -2.502 -5.637 1.00 75.00 123 MET A O 1
ATOM 951 N N . ARG A 1 124 ? 7.687 -3.813 -4.229 1.00 78.50 124 ARG A N 1
ATOM 952 C CA . ARG A 1 124 ? 6.590 -4.213 -3.335 1.00 78.50 124 ARG A CA 1
ATOM 953 C C . ARG A 1 124 ? 7.108 -4.503 -1.927 1.00 78.50 124 ARG A C 1
ATOM 955 O O . ARG A 1 124 ? 8.270 -4.870 -1.769 1.00 78.50 124 ARG A O 1
ATOM 962 N N . LEU A 1 125 ? 6.218 -4.413 -0.942 1.00 81.88 125 LEU A N 1
ATOM 963 C CA . LEU A 1 125 ? 6.441 -4.953 0.398 1.00 81.88 125 LEU A CA 1
ATOM 964 C C . LEU A 1 125 ? 5.728 -6.300 0.505 1.00 81.88 125 LEU A C 1
ATOM 966 O O . LEU A 1 125 ? 4.537 -6.396 0.206 1.00 81.88 125 LEU A O 1
ATOM 970 N N . VAL A 1 126 ? 6.467 -7.348 0.859 1.00 81.44 126 VAL A N 1
ATOM 971 C CA . VAL A 1 126 ? 5.934 -8.705 1.003 1.00 81.44 126 VAL A CA 1
ATOM 972 C C . VAL A 1 126 ? 5.814 -9.044 2.480 1.00 81.44 126 VAL A C 1
ATOM 974 O O . VAL A 1 126 ? 6.806 -9.192 3.186 1.00 81.44 126 VAL A O 1
ATOM 977 N N . GLY A 1 127 ? 4.577 -9.197 2.936 1.00 69.25 127 GLY A N 1
ATOM 978 C CA . GLY A 1 127 ? 4.242 -9.601 4.292 1.00 69.25 127 GLY A CA 1
ATOM 979 C C . GLY A 1 127 ? 2.847 -10.214 4.332 1.00 69.25 127 GLY A C 1
ATOM 980 O O . GLY A 1 127 ? 1.989 -9.863 3.527 1.00 69.25 127 GLY A O 1
ATOM 981 N N . ASN A 1 128 ? 2.599 -11.132 5.269 1.00 55.53 128 ASN A N 1
ATOM 982 C CA . ASN A 1 128 ? 1.309 -11.833 5.364 1.00 55.53 128 ASN A CA 1
ATOM 983 C C . ASN A 1 128 ? 0.134 -10.925 5.784 1.00 55.53 128 ASN A C 1
ATOM 985 O O . ASN A 1 128 ? -1.014 -11.362 5.719 1.00 55.53 128 ASN A O 1
ATOM 989 N N . SER A 1 129 ? 0.406 -9.685 6.207 1.00 57.53 129 SER A N 1
ATOM 990 C CA . SER A 1 129 ? -0.580 -8.849 6.902 1.00 57.53 129 SER A CA 1
ATOM 991 C C . SER A 1 129 ? -0.778 -7.445 6.328 1.00 57.53 129 SER A C 1
ATOM 993 O O . SER A 1 129 ? -1.769 -6.828 6.698 1.00 57.53 129 SER A O 1
ATOM 995 N N . SER A 1 130 ? 0.108 -6.922 5.465 1.00 65.56 130 SER A N 1
ATOM 996 C CA . SER A 1 130 ? -0.102 -5.621 4.811 1.00 65.56 130 SER A CA 1
ATOM 997 C C . SER A 1 130 ? 0.659 -5.455 3.493 1.00 65.56 130 SER A C 1
ATOM 999 O O . SER A 1 130 ? 1.710 -6.049 3.295 1.00 65.56 130 SER A O 1
ATOM 1001 N N . THR A 1 131 ? 0.121 -4.634 2.582 1.00 72.06 131 THR A N 1
ATOM 1002 C CA . THR A 1 131 ? 0.806 -4.164 1.362 1.00 72.06 131 THR A CA 1
ATOM 1003 C C . THR A 1 131 ? 1.705 -2.956 1.636 1.00 72.06 131 THR A C 1
ATOM 1005 O O . THR A 1 131 ? 2.512 -2.581 0.789 1.00 72.06 131 THR A O 1
ATOM 1008 N N . CYS A 1 132 ? 1.545 -2.338 2.807 1.00 76.62 132 CYS A N 1
ATOM 1009 C CA . CYS A 1 132 ? 2.289 -1.182 3.296 1.00 76.62 132 CYS A CA 1
ATOM 1010 C C . CYS A 1 132 ? 3.298 -1.544 4.396 1.00 76.62 132 CYS A C 1
ATOM 1012 O O . CYS A 1 132 ? 3.913 -0.653 4.985 1.00 76.62 132 CYS A O 1
ATOM 1014 N N . ALA A 1 133 ? 3.477 -2.837 4.672 1.00 80.12 133 ALA A N 1
ATOM 1015 C CA . ALA A 1 133 ? 4.482 -3.325 5.598 1.00 80.12 133 ALA A CA 1
ATOM 1016 C C . ALA A 1 133 ? 5.024 -4.689 5.156 1.00 80.12 133 ALA A C 1
ATOM 1018 O O . ALA A 1 133 ? 4.255 -5.551 4.732 1.00 80.12 133 ALA A O 1
ATOM 1019 N N . GLY A 1 134 ? 6.329 -4.901 5.296 1.00 83.38 134 GLY A N 1
ATOM 1020 C CA . GLY A 1 134 ? 6.981 -6.188 5.050 1.00 83.38 134 GLY A CA 1
ATOM 1021 C C . GLY A 1 134 ? 8.322 -6.068 4.338 1.00 83.38 134 GLY A C 1
ATOM 1022 O O . GLY A 1 134 ? 8.946 -5.005 4.322 1.00 83.38 134 GLY A O 1
ATOM 1023 N N . GLU A 1 135 ? 8.751 -7.177 3.737 1.00 87.75 135 GLU A N 1
ATOM 1024 C CA . GLU A 1 135 ? 10.053 -7.300 3.087 1.00 87.75 135 GLU A CA 1
ATOM 1025 C C . GLU A 1 135 ? 10.063 -6.517 1.776 1.00 87.75 135 GLU A C 1
ATOM 1027 O O . GLU A 1 135 ? 9.247 -6.776 0.884 1.00 87.75 135 GLU A O 1
ATOM 1032 N N . LEU A 1 136 ? 11.012 -5.593 1.629 1.00 87.69 136 LEU A N 1
ATOM 1033 C CA . LEU A 1 136 ? 11.190 -4.853 0.388 1.00 87.69 136 LEU A CA 1
ATOM 1034 C C . LEU A 1 136 ? 11.761 -5.755 -0.705 1.00 87.69 136 LEU A C 1
ATOM 1036 O O . LEU A 1 136 ? 12.908 -6.203 -0.640 1.00 87.69 136 LEU A O 1
ATOM 1040 N N . GLN A 1 137 ? 10.971 -5.947 -1.758 1.00 87.25 137 GLN A N 1
ATOM 1041 C CA . GLN A 1 137 ? 11.383 -6.646 -2.966 1.00 87.25 137 GLN A CA 1
ATOM 1042 C C . GLN A 1 137 ? 11.253 -5.747 -4.186 1.00 87.25 137 GLN A C 1
ATOM 1044 O O . GLN A 1 137 ? 10.282 -5.001 -4.324 1.00 87.25 137 GLN A O 1
ATOM 1049 N N . MET A 1 138 ? 12.195 -5.885 -5.116 1.00 80.00 138 MET A N 1
ATOM 1050 C CA . MET A 1 138 ? 12.156 -5.225 -6.419 1.00 80.00 138 MET A CA 1
ATOM 1051 C C . MET A 1 138 ? 12.152 -6.235 -7.553 1.00 80.00 138 MET A C 1
ATOM 1053 O O . MET A 1 138 ? 12.710 -7.329 -7.430 1.00 80.00 138 MET A O 1
ATOM 1057 N N . LYS A 1 139 ? 11.508 -5.853 -8.657 1.00 72.81 139 LYS A N 1
ATOM 1058 C CA . LYS A 1 139 ? 11.465 -6.638 -9.887 1.00 72.81 139 LYS A CA 1
ATOM 1059 C C . LYS A 1 139 ? 12.460 -6.060 -10.884 1.00 72.81 139 LYS A C 1
ATOM 1061 O O . LYS A 1 139 ? 12.281 -4.933 -11.335 1.00 72.81 139 LYS A O 1
ATOM 1066 N N . VAL A 1 140 ? 13.468 -6.846 -11.249 1.00 69.88 140 VAL A N 1
ATOM 1067 C CA . VAL A 1 140 ? 14.463 -6.496 -12.274 1.00 69.88 140 VAL A CA 1
ATOM 1068 C C . VAL A 1 140 ? 14.580 -7.688 -13.224 1.00 69.88 140 VAL A C 1
ATOM 1070 O O . VAL A 1 140 ? 14.659 -8.826 -12.772 1.00 69.88 140 VAL A O 1
ATOM 1073 N N . HIS A 1 141 ? 14.506 -7.457 -14.540 1.00 66.06 141 HIS A N 1
ATOM 1074 C CA . HIS A 1 141 ? 14.482 -8.523 -15.562 1.00 66.06 141 HIS A CA 1
ATOM 1075 C C . HIS A 1 141 ? 13.455 -9.638 -15.284 1.00 66.06 141 HIS A C 1
ATOM 1077 O O . HIS A 1 141 ? 13.718 -10.819 -15.475 1.00 66.06 141 HIS A O 1
ATOM 1083 N N . ALA A 1 142 ? 12.268 -9.247 -14.822 1.00 64.31 142 ALA A N 1
ATOM 1084 C CA . ALA A 1 142 ? 11.179 -10.136 -14.421 1.00 64.31 142 ALA A CA 1
ATOM 1085 C C . ALA A 1 142 ? 11.401 -10.997 -13.160 1.00 64.31 142 ALA A C 1
ATOM 1087 O O . ALA A 1 142 ? 10.478 -11.711 -12.766 1.00 64.31 142 ALA A O 1
ATOM 1088 N N . GLU A 1 143 ? 12.528 -10.853 -12.463 1.00 73.25 143 GLU A N 1
ATOM 1089 C CA . GLU A 1 143 ? 12.806 -11.552 -11.209 1.00 73.25 143 GLU A CA 1
ATOM 1090 C C . GLU A 1 143 ? 12.597 -10.658 -9.985 1.00 73.25 143 GLU A C 1
ATOM 1092 O O . GLU A 1 143 ? 13.086 -9.528 -9.926 1.00 73.25 143 GLU A O 1
ATOM 1097 N N . TRP A 1 144 ? 11.895 -11.188 -8.982 1.00 82.25 144 TRP A N 1
ATOM 1098 C CA . TRP A 1 144 ? 11.742 -10.545 -7.679 1.00 82.25 144 TRP A CA 1
ATOM 1099 C C . TRP A 1 144 ? 12.874 -10.964 -6.754 1.00 82.25 144 TRP A C 1
ATOM 1101 O O . TRP A 1 144 ? 13.041 -12.157 -6.498 1.00 82.25 144 TRP A O 1
ATOM 1111 N N . ARG A 1 145 ? 13.612 -9.993 -6.216 1.00 85.06 145 ARG A N 1
ATOM 1112 C CA . ARG A 1 145 ? 14.622 -10.250 -5.185 1.00 85.06 145 ARG A CA 1
ATOM 1113 C C . ARG A 1 145 ? 14.543 -9.205 -4.070 1.00 85.06 145 ARG A C 1
ATOM 1115 O O . ARG A 1 145 ? 14.087 -8.084 -4.332 1.00 85.06 145 ARG A O 1
ATOM 1122 N N . PRO A 1 146 ? 14.956 -9.561 -2.842 1.00 87.31 146 PRO A N 1
ATOM 1123 C CA . PRO A 1 146 ? 15.099 -8.600 -1.758 1.00 87.31 146 PRO A CA 1
ATOM 1124 C C . PRO A 1 146 ? 16.143 -7.541 -2.104 1.00 87.31 146 PRO A C 1
ATOM 1126 O O . PRO A 1 146 ? 17.052 -7.805 -2.890 1.00 87.31 146 PRO A O 1
ATOM 1129 N N . VAL A 1 147 ? 16.014 -6.362 -1.507 1.00 83.50 147 VAL A N 1
ATOM 1130 C CA . VAL A 1 147 ? 16.900 -5.219 -1.761 1.00 83.50 147 VAL A CA 1
ATOM 1131 C C . VAL A 1 147 ? 17.764 -4.946 -0.537 1.00 83.50 147 VAL A C 1
ATOM 1133 O O . VAL A 1 147 ? 17.246 -4.905 0.582 1.00 83.50 147 VAL A O 1
ATOM 1136 N N . VAL A 1 148 ? 19.065 -4.746 -0.749 1.00 80.44 148 VAL A N 1
ATOM 1137 C CA . VAL A 1 148 ? 20.028 -4.390 0.304 1.00 80.44 148 VAL A CA 1
ATOM 1138 C C . VAL A 1 148 ? 21.071 -3.397 -0.208 1.00 80.44 148 VAL A C 1
ATOM 1140 O O . VAL A 1 148 ? 21.388 -3.373 -1.396 1.00 80.44 148 VAL A O 1
ATOM 1143 N N . ASP A 1 149 ? 21.619 -2.604 0.707 1.00 76.69 149 ASP A N 1
ATOM 1144 C CA . ASP A 1 149 ? 22.805 -1.776 0.474 1.00 76.69 149 ASP A CA 1
ATOM 1145 C C . ASP A 1 149 ? 24.086 -2.557 0.843 1.00 76.69 149 ASP A C 1
ATOM 1147 O O . ASP A 1 149 ? 24.062 -3.379 1.762 1.00 76.69 149 ASP A O 1
ATOM 1151 N N . ASP A 1 150 ? 25.187 -2.317 0.127 1.00 62.12 150 ASP A N 1
ATOM 1152 C CA . ASP A 1 150 ? 26.506 -2.956 0.324 1.00 62.12 150 ASP A CA 1
ATOM 1153 C C . ASP A 1 150 ? 27.307 -2.276 1.445 1.00 62.12 150 ASP A C 1
ATOM 1155 O O . ASP A 1 150 ? 28.075 -2.934 2.150 1.00 62.12 150 ASP A O 1
ATOM 1159 N N . ASP A 1 151 ? 27.064 -0.984 1.708 1.00 59.34 151 ASP A N 1
ATOM 1160 C CA . ASP A 1 151 ? 27.867 -0.219 2.675 1.00 59.34 151 ASP A CA 1
ATOM 1161 C C . ASP A 1 151 ? 27.573 -0.576 4.148 1.00 59.34 151 ASP A C 1
ATOM 1163 O O . ASP A 1 151 ? 28.227 -0.080 5.065 1.00 59.34 151 ASP A O 1
ATOM 1167 N N . TRP A 1 152 ? 26.649 -1.512 4.416 1.00 58.50 152 TRP A N 1
ATOM 1168 C CA . TRP A 1 152 ? 26.340 -1.950 5.784 1.00 58.50 152 TRP A CA 1
ATOM 1169 C C . TRP A 1 152 ? 27.563 -2.522 6.525 1.00 58.50 152 TRP A C 1
ATOM 1171 O O . TRP A 1 152 ? 27.627 -2.446 7.755 1.00 58.50 152 TRP A O 1
ATOM 1181 N N . TYR A 1 153 ? 28.529 -3.097 5.796 1.00 53.91 153 TYR A N 1
ATOM 1182 C CA . TYR A 1 153 ? 29.722 -3.719 6.380 1.00 53.91 153 TYR A CA 1
ATOM 1183 C C . TYR A 1 153 ? 30.863 -2.719 6.638 1.00 53.91 153 TYR A C 1
ATOM 1185 O O . TYR A 1 153 ? 31.700 -2.977 7.508 1.00 53.91 153 TYR A O 1
ATOM 1193 N N . LEU A 1 154 ? 30.927 -1.607 5.892 1.00 53.03 154 LEU A N 1
ATOM 1194 C CA . LEU A 1 154 ? 32.086 -0.702 5.871 1.00 53.03 154 LEU A CA 1
ATOM 1195 C C . LEU A 1 154 ? 31.799 0.662 6.507 1.00 53.03 154 LEU A C 1
ATOM 1197 O O . LEU A 1 154 ? 32.654 1.146 7.255 1.00 53.03 154 LEU A O 1
ATOM 1201 N N . ASN A 1 155 ? 30.598 1.224 6.340 1.00 51.69 155 ASN A N 1
ATOM 1202 C CA . ASN A 1 155 ? 30.155 2.396 7.087 1.00 51.69 155 ASN A CA 1
ATOM 1203 C C . ASN A 1 155 ? 28.927 2.098 7.932 1.00 51.69 155 ASN A C 1
ATOM 1205 O O . ASN A 1 155 ? 27.848 1.725 7.487 1.00 51.69 155 ASN A O 1
ATOM 1209 N N . ARG A 1 156 ? 29.082 2.394 9.217 1.00 50.62 156 ARG A N 1
ATOM 1210 C CA . ARG A 1 156 ? 28.016 2.386 10.213 1.00 50.62 156 ARG A CA 1
ATOM 1211 C C . ARG A 1 156 ? 27.099 3.610 10.044 1.00 50.62 156 ARG A C 1
ATOM 1213 O O . ARG A 1 156 ? 26.717 4.208 11.047 1.00 50.62 156 ARG A O 1
ATOM 1220 N N . ASP A 1 157 ? 26.787 4.017 8.812 1.00 52.81 157 ASP A N 1
ATOM 1221 C CA . ASP A 1 157 ? 25.814 5.073 8.536 1.00 52.81 157 ASP A CA 1
ATOM 1222 C C . ASP A 1 157 ? 24.416 4.516 8.824 1.00 52.81 157 ASP A C 1
ATOM 1224 O O . ASP A 1 157 ? 23.744 3.900 7.999 1.00 52.81 157 ASP A O 1
ATOM 1228 N N . GLN A 1 158 ? 23.995 4.696 10.075 1.00 56.41 158 GLN A N 1
ATOM 1229 C CA . GLN A 1 158 ? 22.807 4.095 10.691 1.00 56.41 158 GLN A CA 1
ATOM 1230 C C . GLN A 1 158 ? 21.462 4.575 10.115 1.00 56.41 158 GLN A C 1
ATOM 1232 O O . GLN A 1 158 ? 20.433 4.355 10.748 1.00 56.41 158 GLN A O 1
ATOM 1237 N N . ASN A 1 159 ? 21.427 5.260 8.967 1.00 64.56 159 ASN A N 1
ATOM 1238 C CA . ASN A 1 159 ? 20.214 5.954 8.530 1.00 64.56 159 ASN A CA 1
ATOM 1239 C C . ASN A 1 159 ? 19.819 5.763 7.059 1.00 64.56 159 ASN A C 1
ATOM 1241 O O . ASN A 1 159 ? 18.826 6.352 6.629 1.00 64.56 159 ASN A O 1
ATOM 1245 N N . TRP A 1 160 ? 20.533 4.938 6.284 1.00 74.44 160 TRP A N 1
ATOM 1246 C CA . TRP A 1 160 ? 20.140 4.659 4.895 1.00 74.44 160 TRP A CA 1
ATOM 1247 C C . TRP A 1 160 ? 18.791 3.926 4.817 1.00 74.44 160 TRP A C 1
ATOM 1249 O O . TRP A 1 160 ? 17.978 4.211 3.937 1.00 74.44 160 TRP A O 1
ATOM 1259 N N . THR A 1 161 ? 18.513 3.045 5.783 1.00 76.69 161 THR A N 1
ATOM 1260 C CA . THR A 1 161 ? 17.257 2.288 5.887 1.00 76.69 161 THR A CA 1
ATOM 1261 C C . THR A 1 161 ? 16.054 3.216 6.025 1.00 76.69 161 THR A C 1
ATOM 1263 O O . THR A 1 161 ? 15.065 3.032 5.320 1.00 76.69 161 THR A O 1
ATOM 1266 N N . SER A 1 162 ? 16.167 4.267 6.841 1.00 78.12 162 SER A N 1
ATOM 1267 C CA . SER A 1 162 ? 15.137 5.298 7.011 1.00 78.12 162 SER A CA 1
ATOM 1268 C C . SER A 1 162 ? 14.885 6.089 5.724 1.00 78.12 162 SER A C 1
ATOM 1270 O O . SER A 1 162 ? 13.735 6.379 5.390 1.00 78.12 162 SER A O 1
ATOM 1272 N N . VAL A 1 163 ? 15.946 6.435 4.984 1.00 80.38 163 VAL A N 1
ATOM 1273 C CA . VAL A 1 163 ? 15.847 7.176 3.713 1.00 80.38 163 VAL A CA 1
ATOM 1274 C C . VAL A 1 163 ? 15.161 6.322 2.648 1.00 80.38 163 VAL A C 1
ATOM 1276 O O . VAL A 1 163 ? 14.199 6.771 2.021 1.00 80.38 163 VAL A O 1
ATOM 1279 N N . VAL A 1 164 ? 15.593 5.069 2.489 1.00 81.69 164 VAL A N 1
ATOM 1280 C CA . VAL A 1 164 ? 14.980 4.113 1.557 1.00 81.69 164 VAL A CA 1
ATOM 1281 C C . VAL A 1 164 ? 13.528 3.846 1.933 1.00 81.69 164 VAL A C 1
ATOM 1283 O O . VAL A 1 164 ? 12.649 3.937 1.077 1.00 81.69 164 VAL A O 1
ATOM 1286 N N . ALA A 1 165 ? 13.249 3.594 3.212 1.00 85.06 165 ALA A N 1
ATOM 1287 C CA . ALA A 1 165 ? 11.894 3.396 3.707 1.00 85.06 165 ALA A CA 1
ATOM 1288 C C . ALA A 1 165 ? 10.991 4.597 3.392 1.00 85.06 165 ALA A C 1
ATOM 1290 O O . ALA A 1 165 ? 9.846 4.405 2.988 1.00 85.06 165 ALA A O 1
ATOM 1291 N N . ALA A 1 166 ? 11.495 5.831 3.502 1.00 83.69 166 ALA A N 1
ATOM 1292 C CA . ALA A 1 166 ? 10.716 7.030 3.195 1.00 83.69 166 ALA A CA 1
ATOM 1293 C C . ALA A 1 166 ? 10.348 7.119 1.712 1.00 83.69 166 ALA A C 1
ATOM 1295 O O . ALA A 1 166 ? 9.195 7.411 1.380 1.00 83.69 166 ALA A O 1
ATOM 1296 N N . VAL A 1 167 ? 11.294 6.808 0.822 1.00 80.56 167 VAL A N 1
ATOM 1297 C CA . VAL A 1 167 ? 11.035 6.736 -0.623 1.00 80.56 167 VAL A CA 1
ATOM 1298 C C . VAL A 1 167 ? 10.019 5.637 -0.927 1.00 80.56 167 VAL A C 1
ATOM 1300 O O . VAL A 1 167 ? 9.052 5.881 -1.650 1.00 80.56 167 VAL A O 1
ATOM 1303 N N . VAL A 1 168 ? 10.184 4.455 -0.329 1.00 81.81 168 VAL A N 1
ATOM 1304 C CA . VAL A 1 168 ? 9.283 3.310 -0.514 1.00 81.81 168 VAL A CA 1
ATOM 1305 C C . VAL A 1 168 ? 7.865 3.639 -0.048 1.00 81.81 168 VAL A C 1
ATOM 1307 O O . VAL A 1 168 ?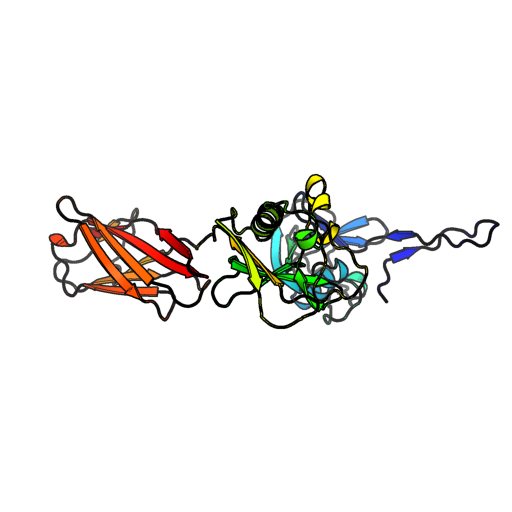 6.924 3.490 -0.826 1.00 81.81 168 VAL A O 1
ATOM 1310 N N . CYS A 1 169 ? 7.694 4.150 1.174 1.00 80.31 169 CYS A N 1
ATOM 1311 C CA . CYS A 1 169 ? 6.381 4.515 1.708 1.00 80.31 169 CYS A CA 1
ATOM 1312 C C . CYS A 1 169 ? 5.702 5.615 0.882 1.00 80.31 169 CYS A C 1
ATOM 1314 O O . CYS A 1 169 ? 4.491 5.555 0.655 1.00 80.31 169 CYS A O 1
ATOM 1316 N N . SER A 1 170 ? 6.478 6.578 0.377 1.00 79.12 170 SER A N 1
ATOM 1317 C CA . SER A 1 170 ? 5.982 7.646 -0.494 1.00 79.12 170 SER A CA 1
ATOM 1318 C C . SER A 1 170 ? 5.508 7.112 -1.852 1.00 79.12 170 SER A C 1
ATOM 1320 O O . SER A 1 170 ? 4.372 7.361 -2.261 1.00 79.12 170 SER A O 1
ATOM 1322 N N . GLN A 1 171 ? 6.330 6.313 -2.535 1.00 75.12 171 GLN A N 1
ATOM 1323 C CA . GLN A 1 171 ? 6.008 5.768 -3.857 1.00 75.12 171 GLN A CA 1
ATOM 1324 C C . GLN A 1 171 ? 4.884 4.721 -3.820 1.00 75.12 171 GLN A C 1
ATOM 1326 O O . GLN A 1 171 ? 4.061 4.682 -4.737 1.00 75.12 171 GLN A O 1
ATOM 1331 N N . LEU A 1 172 ? 4.801 3.918 -2.752 1.00 75.31 172 LEU A N 1
ATOM 1332 C CA . LEU A 1 172 ? 3.676 3.005 -2.508 1.00 75.31 172 LEU A CA 1
ATOM 1333 C C . LEU A 1 172 ? 2.419 3.731 -1.999 1.00 75.31 172 LEU A C 1
ATOM 1335 O O . LEU A 1 172 ? 1.364 3.113 -1.881 1.00 75.31 172 LEU A O 1
ATOM 1339 N N . LYS A 1 173 ? 2.506 5.041 -1.721 1.00 73.25 173 LYS A N 1
ATOM 1340 C CA . LYS A 1 173 ? 1.435 5.867 -1.138 1.00 73.25 173 LYS A CA 1
ATOM 1341 C C . LYS A 1 173 ? 0.894 5.313 0.187 1.00 73.25 173 LYS A C 1
ATOM 1343 O O . LYS A 1 173 ? -0.290 5.439 0.485 1.00 73.25 173 LYS A O 1
ATOM 1348 N N . CYS A 1 174 ? 1.778 4.752 1.003 1.00 75.50 174 CYS A N 1
ATOM 1349 C CA . CYS A 1 174 ? 1.477 4.188 2.319 1.00 75.50 174 CYS A CA 1
ATOM 1350 C C . CYS A 1 174 ? 1.663 5.195 3.474 1.00 75.50 174 CYS A C 1
ATOM 1352 O O . CYS A 1 174 ? 1.641 4.822 4.650 1.00 75.50 174 CYS A O 1
ATOM 1354 N N . GLY A 1 175 ? 1.849 6.476 3.140 1.00 75.62 175 GLY A N 1
ATOM 1355 C CA . GLY A 1 175 ? 2.085 7.564 4.085 1.00 75.62 175 GLY A CA 1
ATOM 1356 C C . GLY A 1 175 ? 3.558 7.684 4.483 1.00 75.62 175 GLY A C 1
ATOM 1357 O O . GLY A 1 175 ? 4.439 7.615 3.628 1.00 75.62 175 GLY A O 1
ATOM 1358 N N . SER A 1 176 ? 3.825 7.916 5.766 1.00 82.19 176 SER A N 1
ATOM 1359 C CA . SER A 1 176 ? 5.173 8.129 6.310 1.00 82.19 176 SER A CA 1
ATOM 1360 C C . SER A 1 176 ? 5.781 6.834 6.849 1.00 82.19 176 SER A C 1
ATOM 1362 O O . SER A 1 176 ? 5.075 5.859 7.079 1.00 82.19 176 SER A O 1
ATOM 1364 N N . VAL A 1 177 ? 7.094 6.813 7.069 1.00 85.44 177 VAL A N 1
ATOM 1365 C CA . VAL A 1 177 ? 7.772 5.668 7.700 1.00 85.44 177 VAL A CA 1
ATOM 1366 C C . VAL A 1 177 ? 7.374 5.576 9.170 1.00 85.44 177 VAL A C 1
ATOM 1368 O O . VAL A 1 177 ? 7.408 6.581 9.878 1.00 85.44 177 VAL A O 1
ATOM 1371 N N . VAL A 1 178 ? 7.020 4.374 9.623 1.00 84.44 178 VAL A N 1
ATOM 1372 C CA . VAL A 1 178 ? 6.811 4.045 11.043 1.00 84.44 178 VAL A CA 1
ATOM 1373 C C . VAL A 1 178 ? 8.012 3.301 11.599 1.00 84.44 178 VAL A C 1
ATOM 1375 O O . VAL A 1 178 ? 8.489 3.634 12.680 1.00 84.44 178 VAL A O 1
ATOM 1378 N N . ALA A 1 179 ? 8.507 2.313 10.857 1.00 82.81 179 ALA A N 1
ATOM 1379 C CA . ALA A 1 179 ? 9.698 1.566 11.218 1.00 82.81 179 ALA A CA 1
ATOM 1380 C C . ALA A 1 179 ? 10.417 1.055 9.969 1.00 82.81 179 ALA A C 1
ATOM 1382 O O . ALA A 1 179 ? 9.812 0.831 8.919 1.00 82.81 179 ALA A O 1
ATOM 1383 N N . SER A 1 180 ? 11.719 0.858 10.100 1.00 85.06 180 SER A N 1
ATOM 1384 C CA . SER A 1 180 ? 12.550 0.194 9.105 1.00 85.06 180 SER A CA 1
ATOM 1385 C C . SER A 1 180 ? 13.625 -0.588 9.836 1.00 85.06 180 SER A C 1
ATOM 1387 O O . SER A 1 180 ? 14.280 -0.020 10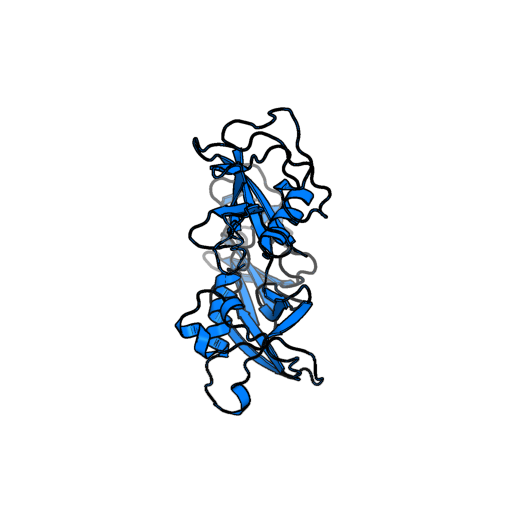.711 1.00 85.06 180 SER A O 1
ATOM 1389 N N . ASP A 1 181 ? 13.802 -1.853 9.481 1.00 82.06 181 ASP A N 1
ATOM 1390 C CA . ASP A 1 181 ? 14.774 -2.727 10.133 1.00 82.06 181 ASP A CA 1
ATOM 1391 C C . ASP A 1 181 ? 15.418 -3.686 9.129 1.00 82.06 181 ASP A C 1
ATOM 1393 O O . ASP A 1 181 ? 14.866 -3.942 8.060 1.00 82.06 181 ASP A O 1
ATOM 1397 N N . VAL A 1 182 ? 16.595 -4.207 9.457 1.00 82.75 182 VAL A N 1
ATOM 1398 C CA . VAL A 1 182 ? 17.281 -5.222 8.653 1.00 82.75 182 VAL A CA 1
ATOM 1399 C C . VAL A 1 182 ? 17.183 -6.554 9.380 1.00 82.75 182 VAL A C 1
ATOM 1401 O O . VAL A 1 182 ? 17.784 -6.743 10.434 1.00 82.75 182 VAL A O 1
ATOM 1404 N N . GLU A 1 183 ? 16.445 -7.493 8.797 1.00 80.69 183 GLU A N 1
ATOM 1405 C CA . GLU A 1 183 ? 16.241 -8.823 9.375 1.00 80.69 183 GLU A CA 1
ATOM 1406 C C . GLU A 1 183 ? 17.182 -9.865 8.753 1.00 80.69 183 GLU A C 1
ATOM 1408 O O . GLU A 1 183 ? 17.507 -9.798 7.565 1.00 80.69 183 GLU A O 1
ATOM 1413 N N . ASP A 1 184 ? 17.593 -10.848 9.562 1.00 82.50 184 ASP A N 1
ATOM 1414 C CA . ASP A 1 184 ? 18.366 -12.027 9.150 1.00 82.50 184 ASP A CA 1
ATOM 1415 C C . ASP A 1 184 ? 17.432 -13.226 8.912 1.00 82.50 184 ASP A C 1
ATOM 1417 O O . ASP A 1 184 ? 16.729 -13.680 9.816 1.00 82.50 184 ASP A O 1
ATOM 1421 N N . PHE A 1 185 ? 17.450 -13.764 7.692 1.00 76.94 185 PHE A N 1
ATOM 1422 C CA . PHE A 1 185 ? 16.609 -14.881 7.248 1.00 76.94 185 PHE A CA 1
ATOM 1423 C C . PHE A 1 185 ? 17.324 -16.237 7.306 1.00 76.94 185 PHE A C 1
ATOM 1425 O O . PHE A 1 185 ? 16.800 -17.242 6.816 1.00 76.94 185 PHE A O 1
ATOM 1432 N N . GLY A 1 186 ? 18.538 -16.288 7.861 1.00 77.19 186 GLY A N 1
ATOM 1433 C CA . GLY A 1 186 ? 19.288 -17.510 8.158 1.00 77.19 186 GLY A CA 1
ATOM 1434 C C . GLY A 1 186 ? 19.823 -18.278 6.944 1.00 77.19 186 GLY A C 1
ATOM 1435 O O . GLY A 1 186 ? 20.550 -19.256 7.113 1.00 77.19 186 GLY A O 1
ATOM 1436 N N . SER A 1 187 ? 19.500 -17.861 5.715 1.00 82.56 187 SER A N 1
ATOM 1437 C CA . SER A 1 187 ? 19.961 -18.503 4.480 1.00 82.56 187 SER A CA 1
ATOM 1438 C C . SER A 1 187 ? 20.313 -17.481 3.405 1.00 82.56 187 SER A C 1
ATOM 1440 O O . SER A 1 187 ? 19.634 -16.469 3.237 1.00 82.56 187 SER A O 1
ATOM 1442 N N . LYS A 1 188 ? 21.410 -17.739 2.681 1.00 84.06 188 LYS A N 1
ATOM 1443 C CA . LYS A 1 188 ? 21.871 -16.844 1.619 1.00 84.06 188 LYS A CA 1
ATOM 1444 C C . LYS A 1 188 ? 20.949 -16.960 0.413 1.00 84.06 188 LYS A C 1
ATOM 1446 O O . LYS A 1 188 ? 20.794 -18.044 -0.145 1.00 84.06 188 LYS A O 1
ATOM 1451 N N . ARG A 1 189 ? 20.391 -15.832 -0.013 1.00 87.06 189 ARG A N 1
ATOM 1452 C CA . ARG A 1 189 ? 19.553 -15.711 -1.210 1.00 87.06 189 ARG A CA 1
ATOM 1453 C C . ARG A 1 189 ? 20.056 -14.575 -2.098 1.00 87.06 189 ARG A C 1
ATOM 1455 O O . ARG A 1 189 ? 20.681 -13.645 -1.584 1.00 87.06 189 ARG A O 1
ATOM 1462 N N . PRO A 1 190 ? 19.840 -14.658 -3.421 1.00 86.12 190 PRO A N 1
ATOM 1463 C CA . PRO A 1 190 ? 20.220 -13.591 -4.329 1.00 86.12 190 PRO A CA 1
ATOM 1464 C C . PRO A 1 190 ? 19.405 -12.330 -4.032 1.00 86.12 190 PRO A C 1
ATOM 1466 O O . PRO A 1 190 ? 18.196 -12.410 -3.810 1.00 86.12 190 PRO A O 1
ATOM 1469 N N . VAL A 1 191 ? 20.066 -11.180 -4.054 1.00 85.00 191 VAL A N 1
ATOM 1470 C CA . VAL A 1 191 ? 19.480 -9.868 -3.753 1.00 85.00 191 VAL A CA 1
ATOM 1471 C C . VAL A 1 191 ? 19.791 -8.864 -4.853 1.00 85.00 191 VAL A C 1
ATOM 1473 O O . VAL A 1 191 ? 20.688 -9.078 -5.670 1.00 85.00 191 VAL A O 1
ATOM 1476 N N . TRP A 1 192 ? 19.026 -7.779 -4.875 1.00 82.75 192 TRP A N 1
ATOM 1477 C CA . TRP A 1 192 ? 19.360 -6.581 -5.626 1.00 82.75 192 TRP A CA 1
ATOM 1478 C C . TRP A 1 192 ? 20.176 -5.645 -4.754 1.00 82.75 192 TRP A C 1
ATOM 1480 O O . TRP A 1 192 ? 19.785 -5.333 -3.626 1.00 82.75 192 TRP A O 1
ATOM 1490 N N . TRP A 1 193 ? 21.301 -5.209 -5.304 1.00 78.62 193 TRP A N 1
ATOM 1491 C CA . TRP A 1 193 ? 22.142 -4.209 -4.682 1.00 78.62 193 TRP A CA 1
ATOM 1492 C C . TRP A 1 193 ? 21.668 -2.805 -5.063 1.00 78.62 193 TRP A C 1
ATOM 1494 O O . TRP A 1 193 ? 21.355 -2.539 -6.230 1.00 78.62 193 TRP A O 1
ATOM 1504 N N . ILE A 1 194 ? 21.616 -1.918 -4.071 1.00 77.25 194 ILE A N 1
ATOM 1505 C CA . ILE A 1 194 ? 21.389 -0.488 -4.269 1.00 77.25 194 ILE A CA 1
ATOM 1506 C C . ILE A 1 194 ? 22.509 0.331 -3.640 1.00 77.25 194 ILE A C 1
ATOM 1508 O O . ILE A 1 194 ? 22.990 0.004 -2.561 1.00 77.25 194 ILE A O 1
ATOM 1512 N N . GLU A 1 195 ? 22.870 1.433 -4.285 1.00 73.75 195 GLU A N 1
ATOM 1513 C CA . GLU A 1 195 ? 23.816 2.395 -3.731 1.00 73.75 195 GLU A CA 1
ATOM 1514 C C . GLU A 1 195 ? 23.052 3.462 -2.933 1.00 73.75 195 GLU A C 1
ATOM 1516 O O . GLU A 1 195 ? 22.276 4.234 -3.501 1.00 73.75 195 GLU A O 1
ATOM 1521 N N . SER A 1 196 ? 23.229 3.534 -1.610 1.00 67.62 196 SER A N 1
ATOM 1522 C CA . SER A 1 196 ? 22.482 4.506 -0.790 1.00 67.62 196 SER A CA 1
ATOM 1523 C C . SER A 1 196 ? 22.881 5.966 -1.019 1.00 67.62 196 SER A C 1
ATOM 1525 O O . SER A 1 196 ? 22.064 6.871 -0.820 1.00 67.62 196 SER A O 1
ATOM 1527 N N . SER A 1 197 ? 24.095 6.217 -1.512 1.00 66.94 197 SER A N 1
ATOM 1528 C CA . SER A 1 197 ? 24.569 7.550 -1.914 1.00 66.94 197 SER A CA 1
ATOM 1529 C C . SER A 1 197 ? 23.675 8.192 -2.996 1.00 66.94 197 SER A C 1
ATOM 1531 O O . SER A 1 197 ? 23.528 9.416 -3.048 1.00 66.94 197 SER A O 1
ATOM 1533 N N . CYS A 1 198 ? 22.997 7.371 -3.808 1.00 67.88 198 CYS A N 1
ATOM 1534 C CA . CYS A 1 198 ? 22.115 7.788 -4.897 1.00 67.88 198 CYS A CA 1
ATOM 1535 C C . CYS A 1 198 ? 20.833 8.501 -4.417 1.00 67.88 198 CYS A C 1
ATOM 1537 O O . CYS A 1 198 ? 20.242 9.293 -5.156 1.00 67.88 198 CYS A O 1
ATOM 1539 N N . PHE A 1 199 ? 20.412 8.328 -3.160 1.00 63.78 199 PHE A N 1
ATOM 1540 C CA . PHE A 1 199 ? 19.184 8.960 -2.653 1.00 63.78 199 PHE A CA 1
ATOM 1541 C C . PHE A 1 199 ? 19.304 10.468 -2.392 1.00 63.78 199 PHE A C 1
ATOM 1543 O O . PHE A 1 199 ? 18.290 11.125 -2.162 1.00 63.78 199 PHE A O 1
ATOM 1550 N N . GLN A 1 200 ? 20.507 11.048 -2.475 1.00 60.53 200 GLN A N 1
ATOM 1551 C CA . GLN A 1 200 ? 20.680 12.506 -2.430 1.00 60.53 200 GLN A CA 1
ATOM 1552 C C . GLN A 1 200 ? 20.211 13.199 -3.724 1.00 60.53 200 GLN A C 1
ATOM 1554 O O . GLN A 1 200 ? 19.964 14.405 -3.718 1.00 60.53 200 GLN A O 1
ATOM 1559 N N . SER A 1 201 ? 20.080 12.453 -4.827 1.00 49.84 201 SER A N 1
ATOM 1560 C CA . SER A 1 201 ? 19.786 12.982 -6.167 1.00 49.84 201 SER A CA 1
ATOM 1561 C C . SER A 1 201 ? 18.653 12.252 -6.905 1.00 49.84 201 SER A C 1
ATOM 1563 O O . SER A 1 201 ? 18.107 12.799 -7.865 1.00 49.84 201 SER A O 1
ATOM 1565 N N . ALA A 1 202 ? 18.266 11.044 -6.480 1.00 50.88 202 ALA A N 1
ATOM 1566 C CA . ALA A 1 202 ? 17.282 10.224 -7.181 1.00 50.88 202 ALA A CA 1
ATOM 1567 C C . ALA A 1 202 ? 15.829 10.439 -6.723 1.00 50.88 202 ALA A C 1
ATOM 1569 O O . ALA A 1 202 ? 15.505 10.417 -5.539 1.00 50.88 202 ALA A O 1
ATOM 1570 N N . ALA A 1 203 ? 14.918 10.530 -7.699 1.00 55.94 203 ALA A N 1
ATOM 1571 C CA . ALA A 1 203 ? 13.466 10.504 -7.485 1.00 55.94 203 ALA A CA 1
ATOM 1572 C C . ALA A 1 203 ? 12.885 9.072 -7.395 1.00 55.94 203 ALA A C 1
ATOM 1574 O O . ALA A 1 203 ? 11.707 8.902 -7.068 1.00 55.94 203 ALA A O 1
ATOM 1575 N N . SER A 1 204 ? 13.683 8.040 -7.717 1.00 62.94 204 SER A N 1
ATOM 1576 C CA . SER A 1 204 ? 13.231 6.647 -7.779 1.00 62.94 204 SER A CA 1
ATOM 1577 C C . SER A 1 204 ? 14.289 5.623 -7.384 1.00 62.94 204 SER A C 1
ATOM 1579 O O . SER A 1 204 ? 15.434 5.733 -7.812 1.00 62.94 204 SER A O 1
ATOM 1581 N N . LEU A 1 205 ? 13.871 4.592 -6.632 1.00 68.44 205 LEU A N 1
ATOM 1582 C CA . LEU A 1 205 ? 14.737 3.507 -6.148 1.00 68.44 205 LEU A CA 1
ATOM 1583 C C . LEU A 1 205 ? 15.424 2.735 -7.282 1.00 68.44 205 LEU A C 1
ATOM 1585 O O . LEU A 1 205 ? 16.530 2.235 -7.120 1.00 68.44 205 LEU A O 1
ATOM 1589 N N . GLN A 1 206 ? 14.769 2.659 -8.440 1.00 68.69 206 GLN A N 1
ATOM 1590 C CA . GLN A 1 206 ? 15.282 1.977 -9.629 1.00 68.69 206 GLN A CA 1
ATOM 1591 C C . GLN A 1 206 ? 16.570 2.612 -10.166 1.00 68.69 206 GLN A C 1
ATOM 1593 O O . GLN A 1 206 ? 17.438 1.905 -10.663 1.00 68.69 206 GLN A O 1
ATOM 1598 N N . ASN A 1 207 ? 16.732 3.929 -10.010 1.00 67.69 207 ASN A N 1
ATOM 1599 C CA . ASN A 1 207 ? 17.920 4.642 -10.488 1.00 67.69 207 ASN A CA 1
ATOM 1600 C C . ASN A 1 207 ? 19.156 4.373 -9.621 1.00 67.69 207 ASN A C 1
ATOM 1602 O O . ASN A 1 207 ? 20.260 4.731 -10.013 1.00 67.69 207 ASN A O 1
ATOM 1606 N N . CYS A 1 208 ? 18.954 3.769 -8.450 1.00 72.56 208 CYS A N 1
ATOM 1607 C CA . CYS A 1 208 ? 20.002 3.461 -7.488 1.00 72.56 208 CYS A CA 1
ATOM 1608 C C . CYS A 1 208 ? 20.413 1.988 -7.524 1.00 72.56 208 CYS A C 1
ATOM 1610 O O . CYS A 1 208 ? 21.227 1.573 -6.707 1.00 72.56 208 CYS A O 1
ATOM 1612 N N . LEU A 1 209 ? 19.851 1.196 -8.444 1.00 72.62 209 LEU A N 1
ATOM 1613 C CA . LEU A 1 209 ? 20.246 -0.191 -8.649 1.00 72.62 209 LEU A CA 1
ATOM 1614 C C . LEU A 1 209 ? 21.611 -0.255 -9.325 1.00 72.62 209 LEU A C 1
ATOM 1616 O O . LEU A 1 209 ? 21.776 0.227 -10.447 1.00 72.62 209 LEU A O 1
ATOM 1620 N N . GLY A 1 210 ? 22.557 -0.944 -8.700 1.00 67.62 210 GLY A N 1
ATOM 1621 C CA . GLY A 1 210 ? 23.756 -1.365 -9.403 1.00 67.62 210 GLY A CA 1
ATOM 1622 C C . GLY A 1 210 ? 23.599 -2.783 -9.926 1.00 67.62 210 GLY A C 1
ATOM 1623 O O . GLY A 1 210 ? 23.400 -3.735 -9.177 1.00 67.62 210 GLY A O 1
ATOM 1624 N N . LEU A 1 211 ? 23.658 -2.918 -11.247 1.00 60.59 211 LEU A N 1
ATOM 1625 C CA . LEU A 1 211 ? 23.396 -4.171 -11.961 1.00 60.59 211 LEU A CA 1
ATOM 1626 C C . LEU A 1 211 ? 24.642 -5.058 -12.115 1.00 60.59 211 LEU A C 1
ATOM 1628 O O . LEU A 1 211 ? 24.670 -5.944 -12.970 1.00 60.59 211 LEU A O 1
ATOM 1632 N N . THR A 1 212 ? 25.685 -4.819 -11.325 1.00 54.66 212 THR A N 1
ATOM 1633 C CA . THR A 1 212 ? 26.925 -5.597 -11.362 1.00 54.66 212 THR A CA 1
ATOM 1634 C C . THR A 1 212 ? 26.856 -6.709 -10.319 1.00 54.66 212 THR A C 1
ATOM 1636 O O . THR A 1 212 ? 26.598 -6.428 -9.163 1.00 54.66 212 THR A O 1
ATOM 1639 N N . ASP A 1 213 ? 27.084 -7.954 -10.740 1.00 55.72 213 ASP A N 1
ATOM 1640 C CA . ASP A 1 213 ? 27.189 -9.179 -9.930 1.00 55.72 213 ASP A CA 1
ATOM 1641 C C . ASP A 1 213 ? 25.940 -9.712 -9.189 1.00 55.72 213 ASP A C 1
ATOM 1643 O O . ASP A 1 213 ? 25.053 -9.009 -8.708 1.00 55.72 213 ASP A O 1
ATOM 1647 N N . VAL A 1 214 ? 25.862 -11.049 -9.106 1.00 62.16 214 VAL A N 1
ATOM 1648 C CA . VAL A 1 214 ? 24.840 -11.768 -8.330 1.00 62.16 214 VAL A CA 1
ATOM 1649 C C . VAL A 1 214 ? 25.254 -11.756 -6.860 1.00 62.16 214 VAL A C 1
ATOM 1651 O O . VAL A 1 214 ? 25.919 -12.675 -6.381 1.00 62.16 214 VAL A O 1
ATOM 1654 N N . TYR A 1 215 ? 24.849 -10.719 -6.133 1.00 71.44 215 TYR A N 1
ATOM 1655 C CA . TYR A 1 215 ? 25.063 -10.644 -4.692 1.00 71.44 215 TYR A CA 1
ATOM 1656 C C . TYR A 1 215 ? 24.136 -11.602 -3.943 1.00 71.44 215 TYR A C 1
ATOM 1658 O O . TYR A 1 215 ? 22.945 -11.710 -4.243 1.00 71.44 215 TYR A O 1
ATOM 1666 N N . GLN A 1 216 ? 24.689 -12.307 -2.955 1.00 80.94 216 GLN A N 1
ATOM 1667 C CA . GLN A 1 216 ? 23.941 -13.185 -2.059 1.00 80.94 216 GLN A CA 1
ATOM 1668 C C . GLN A 1 216 ? 24.160 -12.775 -0.608 1.00 80.94 216 GLN A C 1
ATOM 1670 O O . GLN A 1 216 ? 25.296 -12.664 -0.148 1.00 80.94 216 GLN A O 1
ATOM 1675 N N . THR A 1 217 ? 23.070 -12.639 0.138 1.00 78.94 217 THR A N 1
ATOM 1676 C CA . THR A 1 217 ? 23.098 -12.260 1.554 1.00 78.94 217 THR A CA 1
ATOM 1677 C C . THR A 1 217 ? 22.020 -13.005 2.332 1.00 78.94 217 THR A C 1
ATOM 1679 O O . THR A 1 217 ? 21.105 -13.587 1.747 1.00 78.94 217 THR A O 1
ATOM 1682 N N . ILE A 1 218 ? 22.162 -13.012 3.654 1.00 81.81 218 ILE A N 1
ATOM 1683 C CA . ILE A 1 218 ? 21.154 -13.509 4.599 1.00 81.81 218 ILE A CA 1
ATOM 1684 C C . ILE A 1 218 ? 20.202 -12.398 5.062 1.00 81.81 218 ILE A C 1
ATOM 1686 O O . ILE A 1 218 ? 19.176 -12.688 5.669 1.00 81.81 218 ILE A O 1
ATOM 1690 N N . TYR A 1 219 ? 20.519 -11.140 4.750 1.00 82.19 219 TYR A N 1
ATOM 1691 C CA . TYR A 1 219 ? 19.786 -9.970 5.221 1.00 82.19 219 TYR A CA 1
ATOM 1692 C C . TYR A 1 219 ? 18.724 -9.494 4.225 1.00 82.19 219 TYR A C 1
ATOM 1694 O O . TYR A 1 219 ? 18.889 -9.630 3.011 1.00 82.19 219 TYR A O 1
ATOM 1702 N N . SER A 1 220 ? 17.657 -8.871 4.720 1.00 83.62 220 SER A N 1
ATOM 1703 C CA . SER A 1 220 ? 16.798 -8.018 3.891 1.00 83.62 220 SER A CA 1
ATOM 1704 C C . SER A 1 220 ? 16.183 -6.870 4.673 1.00 83.62 220 SER A C 1
ATOM 1706 O O . SER A 1 220 ? 15.980 -6.958 5.883 1.00 83.62 220 SER A O 1
ATOM 1708 N N . LEU A 1 221 ? 15.839 -5.809 3.949 1.00 86.00 221 LEU A N 1
ATOM 1709 C CA . LEU A 1 221 ? 15.195 -4.633 4.510 1.00 86.00 221 LEU A CA 1
ATOM 1710 C C . LEU A 1 221 ? 13.691 -4.866 4.723 1.00 86.00 221 LEU A C 1
ATOM 1712 O O . LEU A 1 221 ? 12.945 -5.103 3.770 1.00 86.00 221 LEU A O 1
ATOM 1716 N N . GLN A 1 222 ? 13.256 -4.747 5.972 1.00 87.31 222 GLN A N 1
ATOM 1717 C CA . GLN A 1 222 ? 11.861 -4.620 6.368 1.00 87.31 222 GLN A CA 1
ATOM 1718 C C . GLN A 1 222 ? 11.474 -3.148 6.419 1.00 87.31 222 GLN A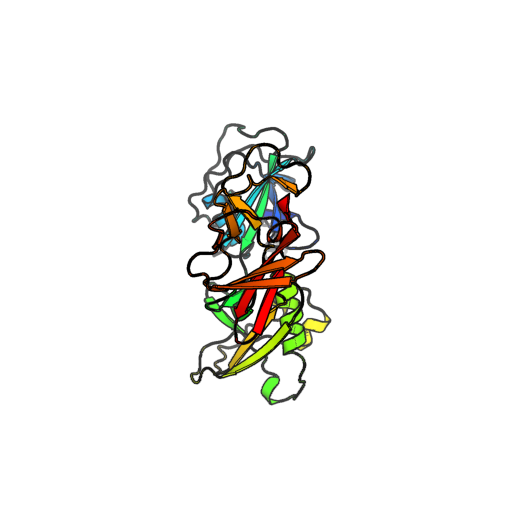 C 1
ATOM 1720 O O . GLN A 1 222 ? 12.175 -2.323 7.009 1.00 87.31 222 GLN A O 1
ATOM 1725 N N . VAL A 1 223 ? 10.330 -2.818 5.828 1.00 86.38 223 VAL A N 1
ATOM 1726 C CA . VAL A 1 223 ? 9.767 -1.468 5.865 1.00 86.38 223 VAL A CA 1
ATOM 1727 C C . VAL A 1 223 ? 8.349 -1.546 6.394 1.00 86.38 223 VAL A C 1
ATOM 1729 O O . VAL A 1 223 ? 7.550 -2.355 5.931 1.00 86.38 223 VAL A O 1
ATOM 1732 N N . VAL A 1 224 ? 8.032 -0.675 7.344 1.00 84.31 224 VAL A N 1
ATOM 1733 C CA . VAL A 1 224 ? 6.696 -0.496 7.898 1.00 84.31 224 VAL A CA 1
ATOM 1734 C C . VAL A 1 224 ? 6.311 0.964 7.718 1.00 84.31 224 VAL A C 1
ATOM 1736 O O . VAL A 1 224 ? 6.911 1.868 8.306 1.00 84.31 224 VAL A O 1
ATOM 1739 N N . CYS A 1 225 ? 5.303 1.205 6.893 1.00 84.00 225 CYS A N 1
ATOM 1740 C CA . CYS A 1 225 ? 4.748 2.532 6.686 1.00 84.00 225 CYS A CA 1
ATOM 1741 C C . CYS A 1 225 ? 3.593 2.796 7.659 1.00 84.00 225 CYS A C 1
ATOM 1743 O O . CYS A 1 225 ? 3.082 1.884 8.302 1.00 84.00 225 CYS A O 1
ATOM 1745 N N . SER A 1 226 ? 3.143 4.048 7.734 1.00 73.00 226 SER A N 1
ATOM 1746 C CA . SER A 1 226 ? 2.029 4.482 8.585 1.00 73.00 226 SER A CA 1
ATOM 1747 C C . SER A 1 226 ? 0.712 3.790 8.284 1.00 73.00 226 SER A C 1
ATOM 1749 O O . SER A 1 226 ? -0.158 3.837 9.141 1.00 73.00 226 SER A O 1
ATOM 1751 N N . ASP A 1 227 ? 0.620 3.144 7.118 1.00 66.38 227 ASP A N 1
ATOM 1752 C CA . ASP A 1 227 ? -0.515 2.378 6.621 1.00 66.38 227 ASP A CA 1
ATOM 1753 C C . ASP A 1 227 ? -1.806 3.208 6.661 1.00 66.38 227 ASP A C 1
ATOM 1755 O O . ASP A 1 227 ? -2.386 3.487 7.709 1.00 66.38 227 ASP A O 1
ATOM 1759 N N . LEU A 1 228 ? -2.273 3.651 5.493 1.00 62.28 228 LEU A N 1
ATOM 1760 C CA . LEU A 1 228 ? -3.546 4.363 5.395 1.00 62.28 228 LEU A CA 1
ATOM 1761 C C . LEU A 1 228 ? -4.693 3.352 5.548 1.00 62.28 228 LEU A C 1
ATOM 1763 O O . LEU A 1 228 ? -5.399 3.055 4.583 1.00 62.28 228 LEU A O 1
ATOM 1767 N N . LEU A 1 229 ? -4.865 2.820 6.764 1.00 65.88 229 LEU A N 1
ATOM 1768 C CA . LEU A 1 229 ? -5.975 1.956 7.135 1.00 65.88 229 LEU A CA 1
ATOM 1769 C C . LEU A 1 229 ? -7.276 2.648 6.730 1.00 65.88 229 LEU A C 1
ATOM 1771 O O . LEU A 1 229 ? -7.603 3.730 7.235 1.00 65.88 229 LEU A O 1
ATOM 1775 N N . VAL A 1 230 ? -8.030 2.020 5.827 1.00 68.06 230 VAL A N 1
ATOM 1776 C CA . VAL A 1 230 ? -9.307 2.577 5.373 1.00 68.06 230 VAL A CA 1
ATOM 1777 C C . VAL A 1 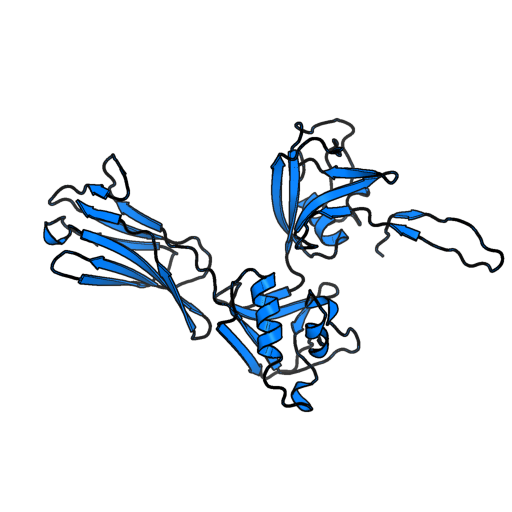230 ? -10.204 2.834 6.572 1.00 68.06 230 VAL A C 1
ATOM 1779 O O . VAL A 1 230 ? -10.363 1.980 7.445 1.00 68.06 230 VAL A O 1
ATOM 1782 N N . GLN A 1 231 ? -10.789 4.032 6.592 1.00 78.19 231 GLN A N 1
ATOM 1783 C CA . GLN A 1 231 ? -11.750 4.415 7.610 1.00 78.19 231 GLN A CA 1
ATOM 1784 C C . GLN A 1 231 ? -12.877 3.371 7.661 1.00 78.19 231 GLN A C 1
ATOM 1786 O O . GLN A 1 231 ? -13.531 3.138 6.636 1.00 78.19 231 GLN A O 1
ATOM 1791 N N . PRO A 1 232 ? -13.113 2.731 8.820 1.00 85.75 232 PRO A N 1
ATOM 1792 C CA . PRO A 1 232 ? -14.167 1.745 8.926 1.00 85.75 232 PRO A CA 1
ATOM 1793 C C . PRO A 1 232 ? -15.535 2.413 8.789 1.00 85.75 232 PRO A C 1
ATOM 1795 O O . PRO A 1 232 ? -15.754 3.545 9.222 1.00 85.75 232 PRO A O 1
ATOM 1798 N N . ASN A 1 233 ? -16.465 1.696 8.175 1.00 87.50 233 ASN A N 1
ATOM 1799 C CA . ASN A 1 233 ? -17.857 2.079 8.079 1.00 87.50 233 ASN A CA 1
ATOM 1800 C C . ASN A 1 233 ? -18.617 1.595 9.318 1.00 87.50 233 ASN A C 1
ATOM 1802 O O . ASN A 1 233 ? -18.420 0.469 9.781 1.00 87.50 233 ASN A O 1
ATOM 1806 N N . ILE A 1 234 ? -19.511 2.436 9.822 1.00 91.25 234 ILE A N 1
ATOM 1807 C CA . ILE A 1 234 ? -20.394 2.140 10.946 1.00 91.25 234 ILE A CA 1
ATOM 1808 C C . ILE A 1 234 ? -21.839 2.208 10.456 1.00 91.25 234 ILE A C 1
ATOM 1810 O O . ILE A 1 234 ? -22.229 3.130 9.741 1.00 91.25 234 ILE A O 1
ATOM 1814 N N . SER A 1 235 ? -22.639 1.214 10.819 1.00 90.19 235 SER A N 1
ATOM 1815 C CA . SER A 1 235 ? -24.049 1.141 10.433 1.00 90.19 235 SER A CA 1
ATOM 1816 C C . SER A 1 235 ? -24.884 0.498 11.532 1.00 90.19 235 SER A C 1
ATOM 1818 O O . SER A 1 235 ? -24.347 -0.147 12.433 1.00 90.19 235 SER A O 1
ATOM 1820 N N . VAL A 1 236 ? -26.199 0.697 11.470 1.00 89.81 236 VAL A N 1
ATOM 1821 C CA . VAL A 1 236 ? -27.159 0.189 12.455 1.00 89.81 236 VAL A CA 1
ATOM 1822 C C . VAL A 1 236 ? -28.202 -0.647 11.731 1.00 89.81 236 VAL A C 1
ATOM 1824 O O . VAL A 1 236 ? -28.683 -0.243 10.673 1.00 89.81 236 VAL A O 1
ATOM 1827 N N . SER A 1 237 ? -28.553 -1.798 12.297 1.00 87.44 237 SER A N 1
ATOM 1828 C CA . SER A 1 237 ? -29.583 -2.689 11.761 1.00 87.44 237 SER A CA 1
ATOM 1829 C C . SER A 1 237 ? -30.532 -3.158 12.874 1.00 87.44 237 SER A C 1
ATOM 1831 O O . SER A 1 237 ? -30.032 -3.619 13.906 1.00 87.44 237 SER A O 1
ATOM 1833 N N . PRO A 1 238 ? -31.867 -3.079 12.697 1.00 77.19 238 PRO A N 1
ATOM 1834 C CA . PRO A 1 238 ? -32.570 -2.583 11.509 1.00 77.19 238 PRO A CA 1
ATOM 1835 C C . PRO A 1 238 ? -32.524 -1.047 11.409 1.00 77.19 238 PRO A C 1
ATOM 1837 O O . PRO A 1 238 ? -32.716 -0.346 12.400 1.00 77.19 238 PRO A O 1
ATOM 1840 N N . SER A 1 239 ? -32.282 -0.512 10.209 1.00 62.50 239 SER A N 1
ATOM 1841 C CA . SER A 1 239 ? -32.399 0.928 9.953 1.00 62.50 239 SER A CA 1
ATOM 1842 C C . SER A 1 239 ? -33.847 1.261 9.588 1.00 62.50 239 SER A C 1
ATOM 1844 O O . SER A 1 239 ? -34.301 0.891 8.505 1.00 62.50 239 SER A O 1
ATOM 1846 N N . HIS A 1 240 ? -34.578 1.948 10.466 1.00 56.53 240 HIS A N 1
ATOM 1847 C CA . HIS A 1 240 ? -35.841 2.576 10.076 1.00 56.53 240 HIS A CA 1
ATOM 1848 C C . HIS A 1 240 ? -35.566 3.910 9.368 1.00 56.53 240 HIS A C 1
ATOM 1850 O O . HIS A 1 240 ? -34.629 4.622 9.732 1.00 56.53 240 HIS A O 1
ATOM 1856 N N . ASP A 1 241 ? -36.356 4.188 8.328 1.00 56.72 241 ASP A N 1
ATOM 1857 C CA . ASP A 1 241 ? -36.195 5.303 7.390 1.00 56.72 241 ASP A CA 1
ATOM 1858 C C . ASP A 1 241 ? -35.873 6.654 8.056 1.00 56.72 241 ASP A C 1
ATOM 1860 O O . ASP A 1 241 ? -36.418 7.005 9.102 1.00 56.72 241 ASP A O 1
ATOM 1864 N N . GLU A 1 242 ? -35.025 7.418 7.353 1.00 49.34 242 GLU A N 1
ATOM 1865 C CA . GLU A 1 242 ? -34.434 8.731 7.675 1.00 49.34 242 GLU A CA 1
ATOM 1866 C C . GLU A 1 242 ? -33.058 8.712 8.366 1.00 49.34 242 GLU A C 1
ATOM 1868 O O . GLU A 1 242 ? -32.887 9.149 9.505 1.00 49.34 242 GLU A O 1
ATOM 1873 N N . VAL A 1 243 ? -32.017 8.353 7.604 1.00 51.41 243 VAL A N 1
ATOM 1874 C CA . VAL A 1 243 ? -30.647 8.819 7.882 1.00 51.41 243 VAL A CA 1
ATOM 1875 C C . VAL A 1 243 ? -30.572 10.314 7.543 1.00 51.41 243 VAL A C 1
ATOM 1877 O O . VAL A 1 243 ? -30.130 10.706 6.465 1.00 51.41 243 VAL A O 1
ATOM 1880 N N . GLN A 1 244 ? -31.029 11.178 8.449 1.00 47.56 244 GLN A N 1
ATOM 1881 C CA . GLN A 1 244 ? -30.707 12.606 8.397 1.00 47.56 244 GLN A CA 1
ATOM 1882 C C . GLN A 1 244 ? -29.508 12.880 9.316 1.00 47.56 244 GLN A C 1
ATOM 1884 O O . GLN A 1 244 ? -29.609 12.800 10.537 1.00 47.56 244 GLN A O 1
ATOM 1889 N N . GLN A 1 245 ? -28.361 13.225 8.715 1.00 53.72 245 GLN A N 1
ATOM 1890 C CA . GLN A 1 245 ? -27.181 13.785 9.399 1.00 53.72 245 GLN A CA 1
ATOM 1891 C C . GLN A 1 245 ? -26.601 12.923 10.541 1.00 53.72 245 GLN A C 1
ATOM 1893 O O . GLN A 1 245 ? -26.459 13.403 11.664 1.00 53.72 245 GLN A O 1
ATOM 1898 N N . GLN A 1 246 ? -26.256 11.655 10.270 1.00 72.50 246 GLN A N 1
ATOM 1899 C CA . GLN A 1 246 ? -25.569 10.765 11.234 1.00 72.50 246 GLN A CA 1
ATOM 1900 C C . GLN A 1 246 ? -26.332 10.536 12.557 1.00 72.50 246 GLN A C 1
ATOM 1902 O O . GLN A 1 246 ? -25.769 10.001 13.512 1.00 72.50 246 GLN A O 1
ATOM 1907 N N . LYS A 1 247 ? -27.623 10.889 12.614 1.00 81.31 247 LYS A N 1
ATOM 1908 C CA . LYS A 1 247 ? -28.546 10.511 13.686 1.00 81.31 247 LYS A CA 1
ATOM 1909 C C . LYS A 1 247 ? -29.382 9.324 13.238 1.00 81.31 247 LYS A C 1
ATOM 1911 O O . LYS A 1 247 ? -29.930 9.345 12.138 1.00 81.31 247 LYS A O 1
ATOM 1916 N N . VAL A 1 248 ? -29.486 8.308 14.085 1.00 85.25 248 VAL A N 1
ATOM 1917 C CA . VAL A 1 248 ? -30.230 7.079 13.787 1.00 85.25 248 VAL A CA 1
ATOM 1918 C C . VAL A 1 248 ? -31.282 6.869 14.866 1.00 85.25 248 VAL A C 1
ATOM 1920 O O . VAL A 1 248 ? -30.949 6.864 16.048 1.00 85.25 248 VAL A O 1
ATOM 1923 N N . LYS A 1 249 ? -32.541 6.710 14.449 1.00 85.56 249 LYS A N 1
ATOM 1924 C CA . LYS A 1 249 ? -33.675 6.440 15.341 1.00 85.56 249 LYS A CA 1
ATOM 1925 C C . LYS A 1 249 ? -33.787 4.939 15.595 1.00 85.56 24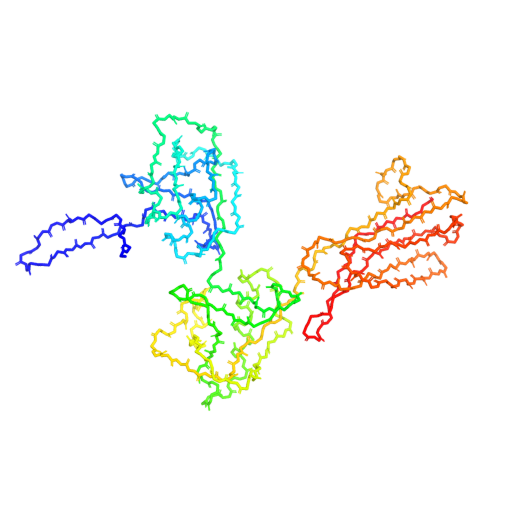9 LYS A C 1
ATOM 1927 O O . LYS A 1 249 ? -33.876 4.173 14.634 1.00 85.56 249 LYS A O 1
ATOM 1932 N N . VAL A 1 250 ? -33.830 4.528 16.860 1.00 86.31 250 VAL A N 1
ATOM 1933 C CA . VAL A 1 250 ? -34.065 3.127 17.252 1.00 86.31 250 VAL A CA 1
ATOM 1934 C C . VAL A 1 250 ? -35.307 3.049 18.138 1.00 86.31 250 VAL A C 1
ATOM 1936 O O . VAL A 1 250 ? -35.473 3.825 19.073 1.00 86.31 250 VAL A O 1
ATOM 1939 N N . LEU A 1 251 ? -36.213 2.113 17.842 1.00 86.69 251 LEU A N 1
ATOM 1940 C CA . LEU A 1 251 ? -37.445 1.955 18.614 1.00 86.69 251 LEU A CA 1
ATOM 1941 C C . LEU A 1 251 ? -37.132 1.413 20.013 1.00 86.69 251 LEU A C 1
ATOM 1943 O O . LEU A 1 251 ? -36.482 0.377 20.151 1.00 86.69 251 LEU A O 1
ATOM 1947 N N . MET A 1 252 ? -37.639 2.080 21.047 1.00 87.88 252 MET A N 1
ATOM 1948 C CA . MET A 1 252 ? -37.476 1.652 22.438 1.00 87.88 252 MET A CA 1
ATOM 1949 C C . MET A 1 252 ? -37.965 0.206 22.630 1.00 87.88 252 MET A C 1
ATOM 1951 O O . MET A 1 252 ? -39.040 -0.159 22.152 1.00 87.88 252 MET A O 1
ATOM 1955 N N . GLY A 1 253 ? -37.173 -0.625 23.311 1.00 87.00 253 GLY A N 1
ATOM 1956 C CA . GLY A 1 253 ? -37.469 -2.045 23.530 1.00 87.00 253 GLY A CA 1
ATOM 1957 C C . GLY A 1 253 ? -37.275 -2.962 22.314 1.00 87.00 253 GLY A C 1
ATOM 1958 O O . GLY A 1 253 ? -37.440 -4.172 22.454 1.00 87.00 253 GLY A O 1
ATOM 1959 N N . SER A 1 254 ? -36.908 -2.432 21.140 1.00 89.19 254 SER A N 1
ATOM 1960 C CA . SER A 1 254 ? -36.542 -3.255 19.977 1.00 89.19 254 SER A CA 1
ATOM 1961 C C . SER A 1 254 ? -35.099 -3.751 20.067 1.00 89.19 254 SER A C 1
ATOM 1963 O O . SER A 1 254 ? -34.254 -3.133 20.718 1.00 89.19 254 SER A O 1
ATOM 1965 N N . ASN A 1 255 ? -34.814 -4.871 19.405 1.00 91.94 255 ASN A N 1
ATOM 1966 C CA . ASN A 1 255 ? -33.448 -5.332 19.216 1.00 91.94 255 ASN A CA 1
ATOM 1967 C C . ASN A 1 255 ? -32.773 -4.519 18.107 1.00 91.94 255 ASN A C 1
ATOM 1969 O O . ASN A 1 255 ? -33.359 -4.237 17.064 1.00 91.94 255 ASN A O 1
ATOM 1973 N N . PHE A 1 256 ? -31.512 -4.166 18.319 1.00 91.19 256 PHE A N 1
ATOM 1974 C CA . PHE A 1 256 ? -30.714 -3.515 17.292 1.00 91.19 256 PHE A CA 1
ATOM 1975 C C . PHE A 1 256 ? -29.280 -4.021 17.333 1.00 91.19 256 PHE A C 1
ATOM 1977 O O . PHE A 1 256 ? -28.818 -4.640 18.292 1.00 91.19 256 PHE A O 1
ATOM 1984 N N . SER A 1 257 ? -28.569 -3.781 16.247 1.00 91.56 257 SER A N 1
ATOM 1985 C CA . SER A 1 257 ? -27.176 -4.155 16.104 1.00 91.56 257 SER A CA 1
ATOM 1986 C C . SER A 1 257 ? -26.395 -3.009 15.501 1.00 91.56 257 SER A C 1
ATOM 1988 O O . SER A 1 257 ? -26.882 -2.312 14.611 1.00 91.56 257 SER A O 1
ATOM 1990 N N . ILE A 1 258 ? -25.179 -2.818 15.999 1.00 91.88 258 ILE A N 1
ATOM 1991 C CA . ILE A 1 258 ? -24.213 -1.902 15.405 1.00 91.88 258 ILE A CA 1
ATOM 1992 C C . ILE A 1 258 ? -23.202 -2.749 14.655 1.00 91.88 258 ILE A C 1
ATOM 1994 O O . ILE A 1 258 ? -22.590 -3.657 15.216 1.00 91.88 258 ILE A O 1
ATOM 1998 N N . ILE A 1 259 ? -23.052 -2.460 13.372 1.00 90.81 259 ILE A N 1
ATOM 1999 C CA . ILE A 1 259 ? -22.186 -3.194 12.466 1.00 90.81 259 ILE A CA 1
ATOM 2000 C C . ILE A 1 259 ? -21.031 -2.272 12.099 1.00 90.81 259 ILE A C 1
ATOM 2002 O O . ILE A 1 259 ? -21.217 -1.265 11.409 1.00 90.81 259 ILE A O 1
ATOM 2006 N N . CYS A 1 260 ? -19.838 -2.635 12.559 1.00 91.06 260 CYS A N 1
ATOM 2007 C CA . CYS A 1 260 ? -18.589 -2.042 12.104 1.00 91.06 260 CYS A CA 1
ATOM 2008 C C . CYS A 1 260 ? -18.070 -2.879 10.935 1.00 91.06 260 CYS A C 1
ATOM 2010 O O . CYS A 1 260 ? -18.037 -4.102 11.031 1.00 91.06 260 CYS A O 1
ATOM 2012 N N . SER A 1 261 ? -17.654 -2.259 9.838 1.00 87.81 261 SER A N 1
ATOM 2013 C CA . SER A 1 261 ? -17.082 -2.963 8.685 1.00 87.81 261 SER A CA 1
ATOM 2014 C C . SER A 1 261 ? -15.929 -2.180 8.084 1.00 87.81 261 SER A C 1
ATOM 2016 O O . SER A 1 261 ? -15.870 -0.961 8.191 1.00 87.81 261 SER A O 1
ATOM 2018 N N . THR A 1 262 ? -14.997 -2.866 7.443 1.00 82.69 262 THR A N 1
ATOM 2019 C CA . THR A 1 262 ? -13.933 -2.240 6.661 1.00 82.69 262 THR A CA 1
ATOM 2020 C C . THR A 1 262 ? -13.827 -2.923 5.306 1.00 82.69 262 THR A C 1
ATOM 2022 O O . THR A 1 262 ? -14.297 -4.048 5.118 1.00 82.69 262 THR A O 1
ATOM 2025 N N . ARG A 1 263 ? -13.237 -2.235 4.325 1.00 72.00 263 ARG A N 1
ATOM 2026 C CA . ARG A 1 263 ? -12.931 -2.879 3.046 1.00 72.00 263 ARG A CA 1
ATOM 2027 C C . ARG A 1 263 ? -11.867 -3.956 3.287 1.00 72.00 263 ARG A C 1
ATOM 2029 O O . ARG A 1 263 ? -10.946 -3.697 4.060 1.00 72.00 263 ARG A O 1
ATOM 2036 N N . PRO A 1 264 ? -11.951 -5.126 2.631 1.00 63.06 264 PRO A N 1
ATOM 2037 C CA . PRO A 1 264 ? -10.922 -6.152 2.733 1.00 63.06 264 PRO A CA 1
ATOM 2038 C C . PRO A 1 264 ? -9.579 -5.598 2.255 1.00 63.06 264 PRO A C 1
ATOM 2040 O O . PRO A 1 264 ? -9.364 -5.426 1.058 1.00 63.06 264 PRO A O 1
ATOM 2043 N N . GLN A 1 265 ? -8.712 -5.252 3.199 1.00 61.41 265 GLN A N 1
ATOM 2044 C CA . GLN A 1 265 ? -7.333 -4.842 2.929 1.00 61.41 265 GLN A CA 1
ATOM 2045 C C . GLN A 1 265 ? -6.357 -5.822 3.562 1.00 61.41 265 GLN A C 1
ATOM 2047 O O . GLN A 1 265 ? -5.380 -6.206 2.929 1.00 61.41 265 GLN A O 1
ATOM 2052 N N . TYR A 1 266 ? -6.665 -6.265 4.781 1.00 64.50 266 TYR A N 1
ATOM 2053 C CA . TYR A 1 266 ? -5.766 -7.043 5.617 1.00 64.50 266 TYR A CA 1
ATOM 2054 C C . TYR A 1 266 ? -6.532 -8.160 6.320 1.00 64.50 266 TYR A C 1
ATOM 2056 O O . TYR A 1 266 ? -7.605 -7.888 6.862 1.00 64.50 266 TYR A O 1
ATOM 2064 N N . PRO A 1 267 ? -6.007 -9.397 6.346 1.00 62.91 267 PRO A N 1
ATOM 2065 C CA . PRO A 1 267 ? -6.643 -10.477 7.081 1.00 62.91 267 PRO A CA 1
ATOM 2066 C C . PRO A 1 267 ? -6.589 -10.212 8.595 1.00 62.91 267 PRO A C 1
ATOM 2068 O O . PRO A 1 267 ? -5.542 -9.872 9.143 1.00 62.91 267 PRO A O 1
ATOM 2071 N N . GLY A 1 268 ? -7.712 -10.423 9.286 1.00 72.88 268 GLY A N 1
ATOM 2072 C CA . GLY A 1 268 ? -7.789 -10.376 10.750 1.00 72.88 268 GLY A CA 1
ATOM 2073 C C . GLY A 1 268 ? -8.164 -9.010 11.338 1.00 72.88 268 GLY A C 1
ATOM 2074 O O . GLY A 1 268 ? -9.068 -8.337 10.843 1.00 72.88 268 GLY A O 1
ATOM 2075 N N . GLY A 1 269 ? -7.525 -8.649 12.456 1.00 80.94 269 GLY A N 1
ATOM 2076 C CA . GLY A 1 269 ? -7.787 -7.423 13.218 1.00 80.94 269 GLY A CA 1
ATOM 2077 C C . GLY A 1 269 ? -8.857 -7.564 14.310 1.00 80.94 269 GLY A C 1
ATOM 2078 O O . GLY A 1 269 ? -9.361 -8.650 14.609 1.00 80.94 269 GLY A O 1
ATOM 2079 N N . SER A 1 270 ? -9.223 -6.440 14.922 1.00 87.94 270 SER A N 1
ATOM 2080 C CA . SER A 1 270 ? -10.346 -6.353 15.862 1.00 87.94 270 SER A CA 1
ATOM 2081 C C . SER A 1 270 ? -11.086 -5.028 15.715 1.00 87.94 270 SER A C 1
ATOM 2083 O O . SER A 1 270 ? -10.496 -4.008 15.364 1.00 87.94 270 SER A O 1
ATOM 2085 N N . PHE A 1 271 ? -12.388 -5.040 15.981 1.00 89.94 271 PHE A N 1
ATOM 2086 C CA . PHE A 1 271 ? -13.185 -3.825 16.078 1.00 89.94 271 PHE A CA 1
ATOM 2087 C C . PHE A 1 271 ? -13.435 -3.500 17.542 1.00 89.94 271 PHE A C 1
ATOM 2089 O O . PHE A 1 271 ? -13.931 -4.336 18.296 1.00 89.94 271 PHE A O 1
ATOM 2096 N N . GLN A 1 272 ? -13.132 -2.265 17.920 1.00 92.25 272 GLN A N 1
ATOM 2097 C CA . GLN A 1 272 ? -13.547 -1.662 19.172 1.00 92.25 272 GLN A CA 1
ATOM 2098 C C . GLN A 1 272 ? -14.708 -0.705 18.895 1.00 92.25 272 GLN A C 1
ATOM 2100 O O . GLN A 1 272 ? -14.539 0.307 18.222 1.00 92.25 272 GLN A O 1
ATOM 2105 N N . LEU A 1 273 ? -15.885 -1.006 19.431 1.00 92.62 273 LEU A N 1
ATOM 2106 C CA . LEU A 1 273 ? -17.008 -0.081 19.465 1.00 92.62 273 LEU A CA 1
ATOM 2107 C C . LEU A 1 273 ? -16.910 0.769 20.733 1.00 92.62 273 LEU A C 1
ATOM 2109 O O . LEU A 1 273 ? -16.999 0.249 21.848 1.00 92.62 273 LEU A O 1
ATOM 2113 N N . VAL A 1 274 ? -16.737 2.072 20.545 1.00 92.75 274 VAL A N 1
ATOM 2114 C CA . VAL A 1 274 ? -16.721 3.076 21.609 1.00 92.75 274 VAL A CA 1
ATOM 2115 C C . VAL A 1 274 ? -18.084 3.745 21.659 1.00 92.75 274 VAL A C 1
ATOM 2117 O O . VAL A 1 274 ? -18.555 4.282 20.657 1.00 92.75 274 VAL A O 1
ATOM 2120 N N . PHE A 1 275 ? -18.702 3.723 22.832 1.00 91.56 275 PHE A N 1
ATOM 2121 C CA . PHE A 1 275 ? -19.939 4.428 23.130 1.00 91.56 275 PHE A CA 1
ATOM 2122 C C . PHE A 1 275 ? -19.680 5.537 24.144 1.00 91.56 275 PHE A C 1
ATOM 2124 O O . PHE A 1 275 ? -19.078 5.280 25.188 1.00 91.56 275 PHE A O 1
ATOM 2131 N N . THR A 1 276 ? -20.199 6.733 23.876 1.00 87.94 276 THR A N 1
ATOM 2132 C CA . THR A 1 276 ? -20.092 7.896 24.763 1.00 87.94 276 THR A CA 1
ATOM 2133 C C . THR A 1 276 ? -21.461 8.541 24.966 1.00 87.94 276 THR A C 1
ATOM 2135 O O . THR A 1 276 ? -22.084 9.011 24.010 1.00 87.94 276 THR A O 1
ATOM 2138 N N . SER A 1 277 ? -21.904 8.613 26.223 1.00 85.50 277 SER A N 1
ATOM 2139 C CA . SER A 1 277 ? -23.085 9.366 26.664 1.00 85.50 277 SER A CA 1
ATOM 2140 C C . SER A 1 277 ? -22.686 10.541 27.567 1.00 85.50 277 SER A C 1
ATOM 2142 O O . SER A 1 277 ? -21.508 10.762 27.845 1.00 85.50 277 SER A O 1
ATOM 2144 N N . SER A 1 278 ? -23.665 11.301 28.064 1.00 76.25 278 SER A N 1
ATOM 2145 C CA . SER A 1 278 ? -23.434 12.374 29.042 1.00 76.25 278 SER A CA 1
ATOM 2146 C C . SER A 1 278 ? -22.914 11.885 30.401 1.00 76.25 278 SER A C 1
ATOM 2148 O O . SER A 1 278 ? -22.416 12.695 31.176 1.00 76.25 278 SER A O 1
ATOM 2150 N N . SER A 1 279 ? -23.053 10.592 30.713 1.00 69.50 279 SER A N 1
ATOM 2151 C CA . SER A 1 279 ? -22.765 10.030 32.042 1.00 69.50 279 SER A CA 1
ATOM 2152 C C . SER A 1 279 ? -21.824 8.825 32.037 1.00 69.50 279 SER A C 1
ATOM 2154 O O . SER A 1 279 ? -21.261 8.503 33.081 1.00 69.50 279 SER A O 1
ATOM 2156 N N . THR A 1 280 ? -21.660 8.133 30.906 1.00 71.69 280 THR A N 1
ATOM 2157 C CA . THR A 1 280 ? -20.932 6.856 30.823 1.00 71.69 280 THR A CA 1
ATOM 2158 C C . THR A 1 280 ? -20.220 6.681 29.482 1.00 71.69 280 THR A C 1
ATOM 2160 O O . THR A 1 280 ? -20.702 7.125 28.439 1.00 71.69 280 THR A O 1
ATOM 2163 N N . THR A 1 281 ? -19.087 5.975 29.514 1.00 78.88 281 THR A N 1
ATOM 2164 C CA . THR A 1 281 ? -18.370 5.504 28.323 1.00 78.88 281 THR A CA 1
ATOM 2165 C C . THR A 1 281 ? -18.236 3.988 28.402 1.00 78.88 281 THR A C 1
ATOM 2167 O O . THR A 1 281 ? -17.771 3.469 29.418 1.00 78.88 281 THR A O 1
ATOM 2170 N N . PHE A 1 282 ? -18.617 3.277 27.341 1.00 81.06 282 PHE A N 1
ATOM 2171 C CA . PHE A 1 282 ? -18.444 1.826 27.236 1.00 81.06 282 PHE A CA 1
ATOM 2172 C C . PHE A 1 282 ? -17.594 1.474 26.021 1.00 81.06 282 PHE A C 1
ATOM 2174 O O . PHE A 1 282 ? -17.668 2.130 24.984 1.00 81.06 282 PHE A O 1
ATOM 2181 N N . ASN A 1 283 ? -16.789 0.422 26.162 1.00 87.50 283 ASN A N 1
ATOM 2182 C CA . ASN A 1 283 ? -15.932 -0.096 25.106 1.00 87.50 283 ASN A CA 1
ATOM 2183 C C . ASN A 1 283 ? -16.221 -1.584 24.922 1.00 87.50 283 ASN A C 1
ATOM 2185 O O . ASN A 1 283 ? -16.036 -2.366 25.854 1.00 87.50 283 ASN A O 1
ATOM 2189 N N . TYR A 1 284 ? -16.636 -1.971 23.721 1.00 84.81 284 TYR A N 1
ATOM 2190 C CA . TYR A 1 284 ? -16.804 -3.369 23.337 1.00 84.81 284 TYR A CA 1
ATOM 2191 C C . TYR A 1 284 ? -15.738 -3.721 22.311 1.00 84.81 284 TYR A C 1
ATOM 2193 O O . TYR A 1 284 ? -15.558 -2.976 21.355 1.00 84.81 284 TYR A O 1
ATOM 2201 N N . VAL A 1 285 ? -15.044 -4.845 22.478 1.00 86.44 285 VAL A N 1
ATOM 2202 C CA . VAL A 1 285 ? -14.025 -5.300 21.523 1.00 86.44 285 VAL A CA 1
ATOM 2203 C C . VAL A 1 285 ? -14.413 -6.674 21.003 1.00 86.44 285 VAL A C 1
ATOM 2205 O O . VAL A 1 285 ? -14.665 -7.583 21.791 1.00 86.44 285 VAL A O 1
ATOM 2208 N N . LEU A 1 286 ? -14.453 -6.823 19.681 1.00 83.19 286 LEU A N 1
ATOM 2209 C CA . LEU A 1 286 ? -14.681 -8.098 19.012 1.00 83.19 286 LEU A CA 1
ATOM 2210 C C . LEU A 1 286 ? -13.534 -8.384 18.031 1.00 83.19 286 LEU A C 1
ATOM 2212 O O . LEU A 1 286 ? -13.210 -7.519 17.209 1.00 83.19 286 LEU A O 1
ATOM 2216 N N . PRO A 1 287 ? -12.911 -9.577 18.082 1.00 77.06 287 PRO A N 1
ATOM 2217 C CA . PRO A 1 287 ? -11.962 -9.996 17.056 1.00 77.06 287 PRO A CA 1
ATOM 2218 C C . PRO A 1 287 ? -12.700 -10.230 15.731 1.00 77.06 287 PRO A C 1
ATOM 2220 O O . PRO A 1 287 ? -13.835 -10.710 15.731 1.00 77.06 287 PRO A O 1
ATOM 2223 N N . THR A 1 288 ? -12.071 -9.908 14.599 1.00 65.19 288 THR A N 1
ATOM 2224 C CA . THR A 1 288 ? -12.669 -10.132 13.270 1.00 65.19 288 THR A CA 1
ATOM 2225 C C . THR A 1 288 ? -12.002 -11.317 12.574 1.00 65.19 288 THR A C 1
ATOM 2227 O O . THR A 1 288 ? -10.780 -11.366 12.447 1.00 65.19 288 THR A O 1
ATOM 2230 N N . VAL A 1 289 ? -12.817 -12.271 12.108 1.00 59.72 289 VAL A N 1
ATOM 2231 C CA . VAL A 1 289 ? -12.402 -13.358 11.189 1.00 59.72 289 VAL A CA 1
ATOM 2232 C C . VAL A 1 289 ? -12.785 -13.030 9.738 1.00 59.72 289 VAL A C 1
ATOM 2234 O O . VAL A 1 289 ? -12.195 -13.506 8.776 1.00 59.72 289 VAL A O 1
ATOM 2237 N N . THR A 1 290 ? -13.777 -12.163 9.590 1.00 64.50 290 THR A N 1
ATOM 2238 C CA . THR A 1 290 ? -14.297 -11.573 8.359 1.00 64.50 290 THR A CA 1
ATOM 2239 C C . THR A 1 290 ? -14.321 -10.076 8.637 1.00 64.50 290 THR A C 1
ATOM 2241 O O . THR A 1 290 ? -14.806 -9.757 9.709 1.00 64.50 290 THR A O 1
ATOM 2244 N N . HIS A 1 291 ? -13.846 -9.199 7.743 1.00 77.69 291 HIS A N 1
ATOM 2245 C CA . HIS A 1 291 ? -13.632 -7.729 7.853 1.00 77.69 291 HIS A CA 1
ATOM 2246 C C . HIS A 1 291 ? -14.796 -6.825 8.371 1.00 77.69 291 HIS A C 1
ATOM 2248 O O . HIS A 1 291 ? -14.972 -5.688 7.935 1.00 77.69 291 HIS A O 1
ATOM 2254 N N . TRP A 1 292 ? -15.618 -7.309 9.292 1.00 86.19 292 TRP A N 1
ATOM 2255 C CA . TRP A 1 292 ? -16.784 -6.705 9.909 1.00 86.19 292 TRP A CA 1
ATOM 2256 C C . TRP A 1 292 ? -17.040 -7.370 11.271 1.00 86.19 292 TRP A C 1
ATOM 2258 O O . TRP A 1 292 ? -16.706 -8.534 11.490 1.00 86.19 292 TRP A O 1
ATOM 2268 N N . ALA A 1 293 ? -17.630 -6.628 12.199 1.00 89.75 293 ALA A N 1
ATOM 2269 C CA . ALA A 1 293 ? -18.057 -7.118 13.502 1.00 89.75 293 ALA A CA 1
ATOM 2270 C C . ALA A 1 293 ? -19.466 -6.608 13.802 1.00 89.75 293 ALA A C 1
ATOM 2272 O O . ALA A 1 293 ? -19.803 -5.463 13.489 1.00 89.75 293 ALA A O 1
ATOM 2273 N N . VAL A 1 294 ? -20.274 -7.466 14.421 1.00 91.06 294 VAL A N 1
ATOM 2274 C CA . VAL A 1 294 ? -21.666 -7.174 14.767 1.00 91.06 294 VAL A CA 1
ATOM 2275 C C . VAL A 1 294 ? -21.799 -7.136 16.285 1.00 91.06 294 VAL A C 1
ATOM 2277 O O . VAL A 1 294 ? -21.620 -8.149 16.959 1.00 91.06 294 VAL A O 1
ATOM 2280 N N . PHE A 1 295 ? -22.131 -5.964 16.815 1.00 91.62 295 PHE A N 1
ATOM 2281 C CA . PHE A 1 295 ? -22.415 -5.743 18.229 1.00 91.62 295 PHE A CA 1
ATOM 2282 C C . PHE A 1 295 ? -23.926 -5.812 18.437 1.00 91.62 295 PHE A C 1
ATOM 2284 O O . PHE A 1 295 ? -24.663 -5.012 17.861 1.00 91.62 295 PHE A O 1
ATOM 2291 N N . LEU A 1 296 ? -24.389 -6.788 19.220 1.00 91.31 296 LEU A N 1
ATOM 2292 C CA . LEU A 1 296 ? -25.811 -7.069 19.419 1.00 91.31 296 LEU A CA 1
ATOM 2293 C C . LEU A 1 296 ? -26.334 -6.407 20.695 1.00 91.31 296 LEU A C 1
ATOM 2295 O O . LEU A 1 296 ? -25.781 -6.616 21.774 1.00 91.31 296 LEU A O 1
ATOM 2299 N N . PHE A 1 297 ? -27.442 -5.683 20.569 1.00 90.75 297 PHE A N 1
ATOM 2300 C CA . PHE A 1 297 ? -28.169 -5.068 21.673 1.00 90.75 297 PHE A CA 1
ATOM 2301 C C . PHE A 1 297 ? -29.582 -5.675 21.731 1.00 90.75 297 PHE A C 1
ATOM 2303 O O . PHE A 1 297 ? -30.392 -5.436 20.830 1.00 90.75 297 PHE A O 1
ATOM 2310 N N . PRO A 1 298 ? -29.896 -6.496 22.754 1.00 89.31 298 PRO A N 1
ATOM 2311 C CA . PRO A 1 298 ? -31.171 -7.214 22.831 1.00 89.31 298 PRO A CA 1
ATOM 2312 C C . PRO A 1 298 ? -32.396 -6.305 22.965 1.00 89.31 298 PRO A C 1
ATOM 2314 O O . PRO A 1 298 ? -33.471 -6.675 22.500 1.00 89.31 298 PRO A O 1
ATOM 2317 N N . ALA A 1 299 ? -32.232 -5.140 23.597 1.00 89.56 299 ALA A N 1
ATOM 2318 C CA . ALA A 1 299 ? -33.281 -4.150 23.797 1.00 89.56 299 ALA A CA 1
ATOM 2319 C C . ALA A 1 299 ? -32.694 -2.729 23.807 1.00 89.56 299 ALA A C 1
ATOM 2321 O O . ALA A 1 299 ? -31.690 -2.463 24.471 1.00 89.56 299 ALA A O 1
ATOM 2322 N N . ALA A 1 300 ? -33.330 -1.813 23.077 1.00 88.12 300 ALA A N 1
ATOM 2323 C CA . ALA A 1 300 ? -33.033 -0.387 23.136 1.00 88.12 300 ALA A CA 1
ATOM 2324 C C . ALA A 1 300 ? -33.587 0.236 24.426 1.00 88.12 300 ALA A C 1
ATOM 2326 O O . ALA A 1 300 ? -34.755 0.047 24.765 1.00 88.12 300 ALA A O 1
ATOM 2327 N N . GLU A 1 301 ? -32.742 0.999 25.118 1.00 88.81 301 GLU A N 1
ATOM 2328 C CA . GLU A 1 301 ? -33.025 1.633 26.411 1.00 88.81 301 GLU A CA 1
ATOM 2329 C C . GLU A 1 301 ? -32.440 3.050 26.410 1.00 88.81 301 GLU A C 1
ATOM 2331 O O . GLU A 1 301 ? -31.535 3.336 25.624 1.00 88.81 301 GLU A O 1
ATOM 2336 N N . ASP A 1 302 ? -32.877 3.916 27.328 1.00 85.94 302 ASP A N 1
ATOM 2337 C CA . ASP A 1 302 ? -32.400 5.307 27.417 1.00 85.94 302 ASP A CA 1
ATOM 2338 C C . ASP A 1 302 ? -30.878 5.394 27.636 1.00 85.94 302 ASP A C 1
ATOM 2340 O O . ASP A 1 302 ? -30.229 6.339 27.189 1.00 85.94 302 ASP A O 1
ATOM 2344 N N . LEU A 1 303 ? -30.292 4.374 28.276 1.00 86.25 303 LEU A N 1
ATOM 2345 C CA . LEU A 1 303 ? -28.848 4.219 28.467 1.00 86.25 303 LEU A CA 1
ATOM 2346 C C . LEU A 1 303 ? -28.074 4.111 27.144 1.00 86.25 303 LEU A C 1
ATOM 2348 O O . LEU A 1 303 ? -26.905 4.483 27.097 1.00 86.25 303 LEU A O 1
ATOM 2352 N N . HIS A 1 304 ? -28.701 3.602 26.083 1.00 88.00 304 HIS A N 1
ATOM 2353 C CA . HIS A 1 304 ? -28.083 3.403 24.771 1.00 88.00 304 HIS A CA 1
ATOM 2354 C C . HIS A 1 304 ? -28.143 4.663 23.890 1.00 88.00 304 HIS A C 1
ATOM 2356 O O . HIS A 1 304 ? -27.687 4.665 22.747 1.00 88.00 304 HIS A O 1
ATOM 2362 N N . ARG A 1 305 ? -28.684 5.771 24.407 1.00 89.12 305 ARG A N 1
ATOM 2363 C CA . ARG A 1 305 ? -28.720 7.049 23.699 1.00 89.12 305 ARG A CA 1
ATOM 2364 C C . ARG A 1 305 ? -27.376 7.762 23.819 1.00 89.12 305 ARG A C 1
ATOM 2366 O O . ARG A 1 305 ? -26.968 8.188 24.901 1.00 89.12 305 ARG A O 1
ATOM 2373 N N . GLY A 1 306 ? -26.688 7.941 22.699 1.00 90.44 306 GLY A N 1
ATOM 2374 C CA . GLY A 1 306 ? -25.361 8.540 22.705 1.00 90.44 306 GLY A CA 1
ATOM 2375 C C . GLY A 1 306 ? -24.630 8.403 21.382 1.00 90.44 306 GLY A C 1
ATOM 2376 O O . GLY A 1 306 ? -25.204 8.027 20.360 1.00 90.44 306 GLY A O 1
ATOM 2377 N N . THR A 1 307 ? -23.348 8.738 21.419 1.00 92.81 307 THR A N 1
ATOM 2378 C CA . THR A 1 307 ? -22.466 8.699 20.256 1.00 92.81 307 THR A CA 1
ATOM 2379 C C . THR A 1 307 ? -21.739 7.367 20.199 1.00 92.81 307 THR A C 1
ATOM 2381 O O . THR A 1 307 ? -21.160 6.936 21.195 1.00 92.81 307 THR A O 1
ATOM 2384 N N . TYR A 1 308 ? -21.722 6.753 19.022 1.00 92.44 308 TYR A N 1
ATOM 2385 C CA . TYR A 1 308 ? -21.022 5.510 18.743 1.00 92.44 308 TYR A CA 1
ATOM 2386 C C . TYR A 1 308 ? -19.961 5.720 17.670 1.00 92.44 308 TYR A C 1
ATOM 2388 O O . TYR A 1 308 ? -20.206 6.372 16.651 1.00 92.44 308 TYR A O 1
ATOM 2396 N N . THR A 1 309 ? -18.797 5.119 17.890 1.00 93.56 309 THR A N 1
ATOM 2397 C CA . THR A 1 309 ? -17.658 5.166 16.976 1.00 93.56 309 THR A CA 1
ATOM 2398 C C . THR A 1 309 ? -17.008 3.788 16.908 1.00 93.56 309 THR A C 1
ATOM 2400 O O . THR A 1 309 ? -16.762 3.162 17.937 1.00 93.56 309 THR A O 1
ATOM 2403 N N . CYS A 1 310 ? -16.708 3.312 15.702 1.00 92.44 310 CYS A N 1
ATOM 2404 C CA . CYS A 1 310 ? -15.945 2.089 15.483 1.00 92.44 310 CYS A CA 1
ATOM 2405 C C . CYS A 1 310 ? -14.464 2.436 15.310 1.00 92.44 310 CYS A C 1
ATOM 2407 O O . CYS A 1 310 ? -14.108 3.247 14.457 1.00 92.44 310 CYS A O 1
ATOM 2409 N N . ILE A 1 311 ? -13.593 1.779 16.066 1.00 90.69 311 ILE A N 1
ATOM 2410 C CA . ILE A 1 311 ? -12.144 1.817 15.882 1.00 90.69 311 ILE A CA 1
ATOM 2411 C C . ILE A 1 311 ? -11.714 0.441 15.384 1.00 90.69 311 ILE A C 1
ATOM 2413 O O . ILE A 1 311 ? -11.981 -0.572 16.029 1.00 90.69 311 ILE A O 1
ATOM 2417 N N . TYR A 1 312 ? -11.085 0.390 14.217 1.00 87.00 312 TYR A N 1
ATOM 2418 C CA . TYR A 1 312 ? -10.481 -0.823 13.685 1.00 87.00 312 TYR A CA 1
ATOM 2419 C C . TYR A 1 312 ? -9.023 -0.881 14.118 1.00 87.00 312 TYR A C 1
ATOM 2421 O O . TYR A 1 312 ? -8.275 0.049 13.829 1.00 87.00 312 TYR A O 1
ATOM 2429 N N . HIS A 1 313 ? -8.633 -1.961 14.789 1.00 85.81 313 HIS A N 1
ATOM 2430 C CA . HIS A 1 313 ? -7.267 -2.217 15.235 1.00 85.81 313 HIS A CA 1
ATOM 2431 C C . HIS A 1 313 ? -6.661 -3.360 14.435 1.00 85.81 313 HIS A C 1
ATOM 2433 O O . HIS A 1 313 ? -7.270 -4.427 14.301 1.00 85.81 313 HIS A O 1
ATOM 2439 N N . LEU A 1 314 ? -5.436 -3.162 13.968 1.00 79.44 314 LEU A N 1
ATOM 2440 C CA . LEU A 1 314 ? -4.669 -4.162 13.241 1.00 79.44 314 LEU A CA 1
ATOM 2441 C C . LEU A 1 314 ? -3.264 -4.260 13.834 1.00 79.44 314 LEU A C 1
ATOM 2443 O O . LEU A 1 314 ? -2.627 -3.242 14.092 1.00 79.44 314 LEU A O 1
ATOM 2447 N N . ASN A 1 315 ? -2.779 -5.484 14.034 1.00 75.25 315 ASN A N 1
ATOM 2448 C CA . ASN A 1 315 ? -1.389 -5.726 14.401 1.00 75.25 315 ASN A CA 1
ATOM 2449 C C . ASN A 1 315 ? -0.642 -6.286 13.188 1.00 75.25 315 ASN A C 1
ATOM 2451 O O . ASN A 1 315 ? -1.029 -7.321 12.643 1.00 75.25 315 ASN A O 1
ATOM 2455 N N . VAL A 1 316 ? 0.411 -5.591 12.769 1.00 67.56 316 VAL A N 1
ATOM 2456 C CA . VAL A 1 316 ? 1.257 -5.971 11.637 1.00 67.56 316 VAL A CA 1
ATOM 2457 C C . VAL A 1 316 ? 2.712 -5.878 12.084 1.00 67.56 316 VAL A C 1
ATOM 2459 O O . VAL A 1 316 ? 3.143 -4.825 12.539 1.00 67.56 316 VAL A O 1
ATOM 2462 N N . PHE A 1 317 ? 3.460 -6.983 11.992 1.00 65.62 317 PHE A N 1
ATOM 2463 C CA . PHE A 1 317 ? 4.869 -7.068 12.416 1.00 65.62 317 PHE A CA 1
ATOM 2464 C C . PHE A 1 317 ? 5.139 -6.520 13.831 1.00 65.62 317 PHE A C 1
ATOM 2466 O O . PHE A 1 317 ? 6.136 -5.849 14.065 1.00 65.62 317 PHE A O 1
ATOM 2473 N N . SER A 1 318 ? 4.254 -6.804 14.793 1.00 68.62 318 SER A N 1
ATOM 2474 C CA . SER A 1 318 ? 4.337 -6.303 16.179 1.00 68.62 318 SER A CA 1
ATOM 2475 C C . SER A 1 318 ? 4.056 -4.804 16.358 1.00 68.62 318 SER A C 1
ATOM 2477 O O . SER A 1 318 ? 4.150 -4.300 17.477 1.00 68.62 318 SER A O 1
ATOM 2479 N N . TYR A 1 319 ? 3.633 -4.104 15.303 1.00 70.25 319 TYR A N 1
ATOM 2480 C CA . TYR A 1 319 ? 3.156 -2.725 15.365 1.00 70.25 319 TYR A CA 1
ATOM 2481 C C . TYR A 1 319 ? 1.631 -2.677 15.337 1.00 70.25 319 TYR A C 1
ATOM 2483 O O . TYR A 1 319 ? 0.979 -3.403 14.586 1.00 70.25 319 TYR A O 1
ATOM 2491 N N . ASN A 1 320 ? 1.063 -1.808 16.172 1.00 76.88 320 ASN A N 1
ATOM 2492 C CA . ASN A 1 320 ? -0.378 -1.614 16.265 1.00 76.88 320 ASN A CA 1
ATOM 2493 C C . ASN A 1 320 ? -0.794 -0.393 15.450 1.00 76.88 320 ASN A C 1
ATOM 2495 O O . ASN A 1 320 ? -0.342 0.722 15.708 1.00 76.88 320 ASN A O 1
ATOM 2499 N N . PHE A 1 321 ? -1.709 -0.614 14.520 1.00 76.25 321 PHE A N 1
ATOM 2500 C CA . PHE A 1 321 ? -2.345 0.413 13.714 1.00 76.25 321 PHE A CA 1
ATOM 2501 C C . PHE A 1 321 ? -3.809 0.523 14.112 1.00 76.25 321 PHE A C 1
ATOM 2503 O O . PHE A 1 321 ? -4.448 -0.478 14.447 1.00 76.25 321 PHE A O 1
ATOM 2510 N N . SER A 1 322 ? -4.348 1.739 14.062 1.00 83.75 322 SER A N 1
ATOM 2511 C CA . SER A 1 322 ? -5.765 1.966 14.323 1.00 83.75 322 SER A CA 1
ATOM 2512 C C . SER A 1 322 ? -6.361 2.990 13.367 1.00 83.75 322 SER A C 1
ATOM 2514 O O . SER A 1 322 ? -5.686 3.929 12.948 1.00 83.75 322 SER A O 1
ATOM 2516 N N . SER A 1 323 ? -7.625 2.789 13.005 1.00 85.12 323 SER A N 1
ATOM 2517 C CA . SER A 1 323 ? -8.398 3.717 12.178 1.00 85.12 323 SER A CA 1
ATOM 2518 C C . SER A 1 323 ? -9.793 3.891 12.748 1.00 85.12 323 SER A C 1
ATOM 2520 O O . SER A 1 323 ? -10.431 2.923 13.163 1.00 85.12 323 SER A O 1
ATOM 2522 N N . THR A 1 324 ? -10.270 5.130 12.767 1.00 88.25 324 THR A N 1
ATOM 2523 C CA . THR A 1 324 ? -11.503 5.520 13.456 1.00 88.25 324 THR A CA 1
ATOM 2524 C C . THR A 1 324 ? -12.575 5.893 12.442 1.00 88.25 324 THR A C 1
ATOM 2526 O O . THR A 1 324 ? -12.327 6.709 11.550 1.00 88.25 324 THR A O 1
ATOM 2529 N N . SER A 1 325 ? -13.768 5.310 12.576 1.00 89.19 325 SER A N 1
ATOM 2530 C CA . SER A 1 325 ? -14.932 5.610 11.738 1.00 89.19 325 SER A CA 1
ATOM 2531 C C . SER A 1 325 ? -15.433 7.037 11.944 1.00 89.19 325 SER A C 1
ATOM 2533 O O . SER A 1 325 ? -15.094 7.715 12.914 1.00 89.19 325 SER A O 1
ATOM 2535 N N . GLN A 1 326 ? -16.345 7.466 11.074 1.00 89.50 326 GLN A N 1
ATOM 2536 C CA . GLN A 1 326 ? -17.259 8.547 11.439 1.00 89.50 326 GLN A CA 1
ATOM 2537 C C . GLN A 1 326 ? -18.108 8.136 12.650 1.00 89.50 326 GLN A C 1
ATOM 2539 O O . GLN A 1 326 ? -18.314 6.945 12.899 1.00 89.50 326 GLN A O 1
ATOM 2544 N N . SER A 1 327 ? -18.607 9.114 13.396 1.00 91.38 327 SER A N 1
ATOM 2545 C CA . SER A 1 327 ? -19.483 8.860 14.538 1.00 91.38 327 SER A CA 1
ATOM 2546 C C . SER A 1 327 ? -20.951 8.889 14.123 1.00 91.38 327 SER A C 1
ATOM 2548 O O . SER A 1 327 ? -21.346 9.716 13.301 1.00 91.38 327 SER A O 1
ATOM 2550 N N . ILE A 1 328 ? -21.762 8.029 14.735 1.00 91.38 328 ILE A N 1
ATOM 2551 C CA . ILE A 1 328 ? -23.228 8.088 14.654 1.00 91.38 328 ILE A CA 1
ATOM 2552 C C . ILE A 1 328 ? -23.805 8.411 16.028 1.00 91.38 328 ILE A C 1
ATOM 2554 O O . ILE A 1 328 ? -23.215 8.063 17.049 1.00 91.38 328 ILE A O 1
ATOM 2558 N N . TYR A 1 329 ? -24.962 9.058 16.063 1.00 90.50 329 TYR A N 1
ATOM 2559 C CA . TYR A 1 329 ? -25.676 9.368 17.294 1.00 90.50 329 TYR A CA 1
ATOM 2560 C C . TYR A 1 329 ? -27.019 8.637 17.312 1.00 90.50 329 TYR A C 1
ATOM 2562 O O . TYR A 1 329 ? -27.865 8.880 16.448 1.00 90.50 329 TYR A O 1
ATOM 2570 N N . LEU A 1 330 ? -27.211 7.735 18.275 1.00 88.38 330 LEU A N 1
ATOM 2571 C CA . LEU A 1 330 ? -28.490 7.046 18.451 1.00 88.38 330 LEU A CA 1
ATOM 2572 C C . LEU A 1 330 ? -29.464 7.931 19.230 1.00 88.38 330 LEU A C 1
ATOM 2574 O O . LEU A 1 330 ? -29.093 8.512 20.257 1.00 88.38 330 LEU A O 1
ATOM 2578 N N . ILE A 1 331 ? -30.697 8.015 18.725 1.00 84.31 331 ILE A N 1
ATOM 2579 C CA . ILE A 1 331 ? -31.842 8.697 19.342 1.00 84.31 331 ILE A CA 1
ATOM 2580 C C . ILE A 1 331 ? -33.045 7.782 19.486 1.00 84.31 331 ILE A C 1
ATOM 2582 O O . ILE A 1 331 ? -33.208 6.855 18.657 1.00 84.31 331 ILE A O 1
#

Foldseek 3Di:
DQAAPWDFPDDDPVRDTDTDGDQQWFADDPQDRQWHFIWGADPNDIAFEAPVQDDLLLLLQACVLSVNAHWDDKDWDFDPDDHHPQWHFDGPNPDSHRVRTDIDPDRPGDPRTGMITGGDFQWFADDQWARQWHFIWGADPNDIFFEDEPCVVPDPPVPLQQLVLQLVCVVSVQAHFPDKDKDFQPDKDFHWYFHSVCSVPDSDRVVRTDPPDRDIDRIHMITHGLGPFAAKDKDKPPFDDDPDPLEGEDDFFAKMKIKIFGDPGTAKWKKWKWWDDPPDIDIDIDIDRDRMDIGIDNGDDPVRFTKIKIKTWDAGPNDIHIHIHDIHGYD

Radius of gyration: 26.55 Å; chains: 1; bounding box: 70×37×77 Å

InterPro domains:
  IPR001190 SRCR domain [PF00530] (33-120)
  IPR001190 SRCR domain [PF00530] (127-225)
  IPR001190 SRCR domain [PR00258] (25-41)
  IPR001190 SRCR domain [PR00258] (44-55)
  IPR001190 SRCR domain [PR00258] (59-69)
  IPR001190 SRCR domain [PR00258] (87-101)
  IPR001190 SRCR domain [PS50287] (25-120)
  IPR001190 SRCR domain [PS50287] (123-226)
  IPR001190 SRCR domain [SM00202] (25-120)
  IPR001190 SRCR domain [SM00202] (123-226)
  IPR013783 Immunoglobulin-like fold [G3DSA:2.60.40.10] (228-331)
  IPR036179 Immunoglobulin-like domain superfamily [SSF48726] (245-330)
  IPR036772 SRCR-like domain superfamily [G3DSA:3.10.250.10] (16-119)
  IPR036772 SRCR-like domain superfamily [G3DSA:3.10.250.10] (120-227)
  IPR036772 SRCR-like domain superfamily [SSF56487] (21-122)
  IPR036772 SRCR-like domain superfamily [SSF56487] (122-227)

Organism: Amphiprion percula (NCBI:txid161767)

Secondary structure (DSSP, 8-state):
----EEEEEEE-TT--EEEEEEPSEEEE-SS-TTEEEEEEEETTEEEEEBSTT--HHHHHHHHHHTT--EEEEEEEEE--S--EE-SPEE--S--SSGGGSEE-SS--PPTTEEEEEEEE-SEEEE-SS-SSEEEEEEEETTEEEEEEESGGGT---TTHHHHHHHHHHHHTT--SEEEEEEEEEEEEEE-EEE-GGGGGT-SSGGGGEE-SS--EEEEEEEEEE---PPPPEEEEES--S--BTTEE---TT--EEEEEE--S-SS--EEEEEEE-SS-EEEEEEE-SSSEEEEEESS--GGG-EEEEEEEEEEETTEEEEEEPPPEEE-

pLDDT: mean 74.86, std 13.29, range [24.5, 93.56]